Protein AF-A0A7C7IU50-F1 (afdb_monomer_lite)

Structure (mmCIF, N/CA/C/O backbone):
data_AF-A0A7C7IU50-F1
#
_entry.id   AF-A0A7C7IU50-F1
#
loop_
_atom_site.group_PDB
_atom_site.id
_atom_site.type_symbol
_atom_site.label_atom_id
_atom_site.label_alt_id
_atom_site.label_comp_id
_atom_site.label_asym_id
_atom_site.label_entity_id
_atom_site.label_seq_id
_atom_site.pdbx_PDB_ins_code
_atom_site.Cartn_x
_atom_site.Cartn_y
_atom_site.Cartn_z
_atom_site.occupancy
_atom_site.B_iso_or_equiv
_atom_site.auth_seq_id
_atom_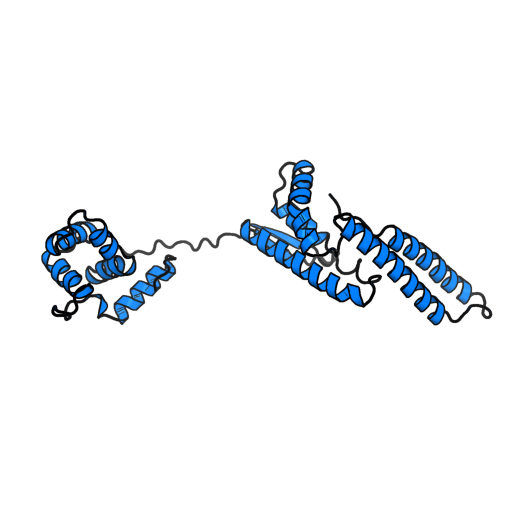site.auth_comp_id
_atom_site.auth_asym_id
_atom_site.auth_atom_id
_atom_site.pdbx_PDB_model_num
ATOM 1 N N . MET A 1 1 ? -2.028 -7.460 -21.380 1.00 71.56 1 MET A N 1
ATOM 2 C CA . MET A 1 1 ? -1.059 -6.554 -22.069 1.00 71.56 1 MET A CA 1
ATOM 3 C C . MET A 1 1 ? 0.343 -6.671 -21.467 1.00 71.56 1 MET A C 1
ATOM 5 O O . MET A 1 1 ? 0.577 -6.233 -20.340 1.00 71.56 1 MET A O 1
ATOM 9 N N . ILE A 1 2 ? 1.239 -7.291 -22.235 1.00 79.44 2 ILE A N 1
ATOM 10 C CA . ILE A 1 2 ? 2.673 -7.499 -21.959 1.00 79.44 2 ILE A CA 1
ATOM 11 C C . ILE A 1 2 ? 3.431 -6.184 -22.256 1.00 79.44 2 ILE A C 1
ATOM 13 O O . ILE A 1 2 ? 2.945 -5.422 -23.096 1.00 79.44 2 ILE A O 1
ATOM 17 N N . PRO A 1 3 ? 4.551 -5.864 -21.574 1.00 83.81 3 PRO A N 1
ATOM 18 C CA . PRO A 1 3 ? 5.370 -4.716 -21.956 1.00 83.81 3 PRO A CA 1
ATOM 19 C C . PRO A 1 3 ? 5.871 -4.824 -23.394 1.00 83.81 3 PRO A C 1
ATOM 21 O O . PRO A 1 3 ? 6.305 -5.892 -23.831 1.00 83.81 3 PRO A O 1
ATOM 24 N N . GLU A 1 4 ? 5.840 -3.702 -24.107 1.00 89.12 4 GLU A N 1
ATOM 25 C CA . GLU A 1 4 ? 6.481 -3.592 -25.410 1.00 89.12 4 GLU A CA 1
ATOM 26 C C . GLU A 1 4 ? 7.998 -3.721 -25.240 1.00 89.12 4 GLU A C 1
ATOM 28 O O . GLU A 1 4 ? 8.580 -3.206 -24.280 1.00 89.12 4 GLU A O 1
ATOM 33 N N . LYS A 1 5 ? 8.625 -4.451 -26.163 1.00 86.81 5 LYS A N 1
ATOM 34 C CA . LYS A 1 5 ? 10.077 -4.629 -26.197 1.00 86.81 5 LYS A CA 1
ATOM 35 C C . LYS A 1 5 ? 10.701 -3.575 -27.105 1.00 86.81 5 LYS A C 1
ATOM 37 O O . LYS A 1 5 ? 10.093 -3.208 -28.106 1.00 86.81 5 LYS A O 1
ATOM 42 N N . PHE A 1 6 ? 11.930 -3.175 -26.795 1.00 87.25 6 PHE A N 1
ATOM 43 C CA . PHE A 1 6 ? 12.775 -2.343 -27.655 1.00 87.25 6 PHE A CA 1
ATOM 44 C C . PHE A 1 6 ? 13.270 -3.172 -28.847 1.00 87.25 6 PHE A C 1
ATOM 46 O O . PHE A 1 6 ? 14.372 -3.715 -28.833 1.00 87.25 6 PHE A O 1
ATOM 53 N N . LYS A 1 7 ? 12.380 -3.426 -29.810 1.00 86.56 7 LYS A N 1
ATOM 54 C CA . LYS A 1 7 ? 12.603 -4.381 -30.904 1.00 86.56 7 LYS A CA 1
ATOM 55 C C . LYS A 1 7 ? 13.749 -3.934 -31.796 1.00 86.56 7 LYS A C 1
ATOM 57 O O . LYS A 1 7 ? 14.547 -4.784 -32.183 1.00 86.56 7 LYS A O 1
ATOM 62 N N . ASP A 1 8 ? 13.830 -2.639 -32.084 1.00 85.00 8 ASP A N 1
ATOM 63 C CA . ASP A 1 8 ? 14.867 -2.095 -32.953 1.00 85.00 8 ASP A CA 1
ATOM 64 C C . ASP A 1 8 ? 16.218 -2.143 -32.224 1.00 85.00 8 ASP A C 1
ATOM 66 O O . ASP A 1 8 ? 17.180 -2.674 -32.777 1.00 85.00 8 ASP A O 1
ATOM 70 N N . THR A 1 9 ? 16.286 -1.723 -30.955 1.00 85.38 9 THR A N 1
ATOM 71 C CA . THR A 1 9 ? 17.495 -1.846 -30.121 1.00 85.38 9 THR A CA 1
ATOM 72 C C . THR A 1 9 ? 17.959 -3.297 -30.005 1.00 85.38 9 THR A C 1
ATOM 74 O O . THR A 1 9 ? 19.135 -3.585 -30.210 1.00 85.38 9 THR A O 1
ATOM 77 N N . LEU A 1 10 ? 17.050 -4.235 -29.719 1.00 83.94 10 LEU A N 1
ATOM 78 C CA . LEU A 1 10 ? 17.389 -5.654 -29.563 1.00 83.94 10 LEU A CA 1
ATOM 79 C C . LEU A 1 10 ? 17.835 -6.301 -30.878 1.00 83.94 10 LEU A C 1
ATOM 81 O O . LEU A 1 10 ? 18.679 -7.195 -30.861 1.00 83.94 10 LEU A O 1
ATOM 85 N N . GLN A 1 11 ? 17.267 -5.887 -32.011 1.00 84.75 11 GLN A N 1
ATOM 86 C CA . GLN A 1 11 ? 17.684 -6.374 -33.323 1.00 84.75 11 GLN A CA 1
ATOM 87 C C . GLN A 1 11 ? 19.112 -5.916 -33.643 1.00 84.75 11 GLN A C 1
ATOM 89 O O . GLN A 1 11 ? 19.955 -6.752 -33.963 1.00 84.75 11 GLN A O 1
ATOM 94 N N . HIS A 1 12 ? 19.408 -4.626 -33.460 1.00 82.25 12 HIS A N 1
ATOM 95 C CA . HIS A 1 12 ? 20.755 -4.088 -33.674 1.00 82.25 12 HIS A CA 1
ATOM 96 C C . HIS A 1 12 ? 21.768 -4.665 -32.674 1.00 82.25 12 HIS A C 1
ATOM 98 O O . HIS A 1 12 ? 22.916 -4.915 -33.034 1.00 82.25 12 HIS A O 1
ATOM 104 N N . TYR A 1 13 ? 21.349 -4.959 -31.439 1.00 82.56 13 TYR A N 1
ATOM 105 C CA . TYR A 1 13 ? 22.203 -5.640 -30.465 1.00 82.56 13 TYR A CA 1
ATOM 106 C C . TYR A 1 13 ? 22.592 -7.050 -30.921 1.00 82.56 13 TYR A C 1
ATOM 108 O O . TYR A 1 13 ? 23.760 -7.418 -30.850 1.00 82.56 13 TYR A O 1
ATOM 116 N N . LYS A 1 14 ? 21.647 -7.833 -31.454 1.00 80.81 14 LYS A N 1
ATOM 117 C CA . LYS A 1 14 ? 21.952 -9.168 -31.998 1.00 80.81 14 LYS A CA 1
ATOM 118 C C . LYS A 1 14 ? 22.886 -9.105 -33.202 1.00 80.81 14 LYS A C 1
ATOM 120 O O . LYS A 1 14 ? 23.753 -9.962 -33.354 1.00 80.81 14 LYS A O 1
ATOM 125 N N . GLU A 1 15 ? 22.712 -8.105 -34.061 1.00 78.06 15 GLU A N 1
ATOM 126 C CA . GLU A 1 15 ? 23.612 -7.859 -35.192 1.00 78.06 15 GLU A CA 1
ATOM 127 C C . GLU A 1 15 ? 25.023 -7.497 -34.709 1.00 78.06 15 GLU A C 1
ATOM 129 O O . GLU A 1 15 ? 26.008 -7.998 -35.260 1.00 78.06 15 GLU A O 1
ATOM 134 N N . TYR A 1 16 ? 25.126 -6.708 -33.636 1.00 75.06 16 TYR A N 1
ATOM 135 C CA . TYR A 1 16 ? 26.384 -6.434 -32.946 1.00 75.06 16 TYR A CA 1
ATOM 136 C C . TYR A 1 16 ? 27.008 -7.707 -32.366 1.00 75.06 16 TYR A C 1
ATOM 138 O O . TYR A 1 16 ? 28.169 -7.976 -32.663 1.00 75.06 16 TYR A O 1
ATOM 146 N N . GLU A 1 17 ? 26.270 -8.508 -31.587 1.00 72.31 17 GLU A N 1
ATOM 147 C CA . GLU A 1 17 ? 26.787 -9.752 -31.000 1.00 72.31 17 GLU A CA 1
ATOM 148 C C . GLU A 1 17 ? 27.319 -10.682 -32.090 1.00 72.31 17 GLU A C 1
ATOM 150 O O . GLU A 1 17 ? 28.446 -11.159 -31.998 1.00 72.31 17 GLU A O 1
ATOM 155 N N . TYR A 1 18 ? 26.557 -10.877 -33.167 1.00 70.38 18 TYR A N 1
ATOM 156 C CA . TYR A 1 18 ? 26.974 -11.708 -34.294 1.00 70.38 18 TYR A CA 1
ATOM 157 C C . TYR A 1 18 ? 28.239 -11.170 -34.977 1.00 70.38 18 TYR A C 1
ATOM 159 O O . TYR A 1 18 ? 29.155 -11.931 -35.288 1.00 70.38 18 TYR A O 1
ATOM 167 N N . THR A 1 19 ? 28.319 -9.854 -35.181 1.00 68.12 19 THR A N 1
ATOM 168 C CA . THR A 1 19 ? 29.450 -9.216 -35.864 1.00 68.12 19 THR A CA 1
ATOM 169 C C . THR A 1 19 ? 30.699 -9.200 -34.988 1.00 68.12 19 THR A C 1
ATOM 171 O O . THR A 1 19 ? 31.775 -9.538 -35.462 1.00 68.12 19 THR A O 1
ATOM 174 N N . VAL A 1 20 ? 30.590 -8.840 -33.711 1.00 63.81 20 VAL A N 1
ATOM 175 C CA . VAL A 1 20 ? 31.737 -8.727 -32.802 1.00 63.81 20 VAL A CA 1
ATOM 176 C C . VAL A 1 20 ? 32.216 -10.088 -32.318 1.00 63.81 20 VAL A C 1
ATOM 178 O O . VAL A 1 20 ? 33.419 -10.312 -32.352 1.00 63.81 20 VAL A O 1
ATOM 181 N N . LEU A 1 21 ? 31.328 -11.027 -31.976 1.00 59.22 21 LEU A N 1
ATOM 182 C CA . LEU A 1 21 ? 31.737 -12.401 -31.644 1.00 59.22 21 LEU A CA 1
ATOM 183 C C . LEU A 1 21 ? 32.250 -13.149 -32.883 1.00 59.22 21 LEU A C 1
ATOM 185 O O . LEU A 1 21 ? 33.160 -13.971 -32.781 1.00 59.22 21 LEU A O 1
ATOM 189 N N . GLY A 1 22 ? 31.703 -12.855 -34.067 1.00 59.38 22 GLY A N 1
ATOM 190 C CA . GLY A 1 22 ? 32.231 -13.348 -35.339 1.00 59.38 22 GLY A CA 1
ATOM 191 C C . GLY A 1 22 ? 33.645 -12.829 -35.610 1.00 59.38 22 GLY A C 1
ATOM 192 O O . GLY A 1 22 ? 34.539 -13.608 -35.930 1.00 59.38 22 GLY A O 1
ATOM 193 N N . ILE A 1 23 ? 33.875 -11.532 -35.386 1.00 56.03 23 ILE A N 1
ATOM 194 C CA . ILE A 1 23 ? 35.192 -10.898 -35.522 1.00 56.03 23 ILE A CA 1
ATOM 195 C C . ILE A 1 23 ? 36.171 -11.380 -34.449 1.00 56.03 23 ILE A C 1
ATOM 197 O O . ILE A 1 23 ? 37.328 -11.596 -34.775 1.00 56.03 23 ILE A O 1
ATOM 201 N N . GLU A 1 24 ? 35.768 -11.564 -33.192 1.00 52.94 24 GLU A N 1
ATOM 202 C CA . GLU A 1 24 ? 36.657 -12.099 -32.149 1.00 52.94 24 GLU A CA 1
ATOM 203 C C . GLU A 1 24 ? 37.127 -13.521 -32.493 1.00 52.94 24 GLU A C 1
ATOM 205 O O . GLU A 1 24 ? 38.301 -13.836 -32.301 1.00 52.94 24 GLU A O 1
ATOM 210 N N . ASN A 1 25 ? 36.262 -14.345 -33.097 1.00 52.34 25 ASN A N 1
ATOM 211 C CA . ASN A 1 25 ? 36.633 -15.674 -33.589 1.00 52.34 25 ASN A CA 1
ATOM 212 C C . ASN A 1 25 ? 37.538 -15.637 -34.839 1.00 52.34 25 ASN A C 1
ATOM 214 O O . ASN A 1 25 ? 38.424 -16.479 -34.968 1.00 52.34 25 ASN A O 1
ATOM 218 N N . GLU A 1 26 ? 37.363 -14.669 -35.748 1.00 49.91 26 GLU A N 1
ATOM 219 C CA . GLU A 1 26 ? 38.220 -14.508 -36.939 1.00 49.91 26 GLU A CA 1
ATOM 220 C C . GLU A 1 26 ? 39.559 -13.806 -36.644 1.00 49.91 26 GLU A C 1
ATOM 222 O O . GLU A 1 26 ? 40.586 -14.143 -37.232 1.00 49.91 26 GLU A O 1
ATOM 227 N N . VAL A 1 27 ? 39.600 -12.864 -35.699 1.00 49.59 27 VAL A N 1
ATOM 228 C CA . VAL A 1 27 ? 40.822 -12.147 -35.284 1.00 49.59 27 VAL A CA 1
ATOM 229 C C . VAL A 1 27 ? 41.798 -13.078 -34.558 1.00 49.59 27 VAL A C 1
ATOM 231 O O . VAL A 1 27 ? 43.005 -12.864 -34.638 1.00 49.59 27 VAL A O 1
ATOM 234 N N . PHE A 1 28 ? 41.317 -14.165 -33.945 1.00 48.84 28 PHE A N 1
ATOM 235 C CA . PHE A 1 28 ? 42.175 -15.256 -33.465 1.00 48.84 28 PHE A CA 1
ATOM 236 C C . PHE A 1 28 ? 42.896 -16.020 -34.594 1.00 48.84 28 PHE A C 1
ATOM 238 O O . PHE A 1 28 ? 43.859 -16.734 -34.317 1.00 48.84 28 PHE A O 1
ATOM 245 N N . LEU A 1 29 ? 42.455 -15.887 -35.852 1.00 46.62 29 LEU A N 1
ATOM 246 C CA . LEU A 1 29 ? 42.999 -16.620 -37.000 1.00 46.62 29 LEU A CA 1
ATOM 247 C C . LEU A 1 29 ? 43.868 -15.766 -37.931 1.00 46.62 29 LEU A C 1
ATOM 249 O O . LEU A 1 29 ? 44.706 -16.325 -38.639 1.00 46.62 29 LEU A O 1
ATOM 253 N N . THR A 1 30 ? 43.730 -14.439 -37.931 1.00 48.62 30 THR A N 1
ATOM 254 C CA . THR A 1 30 ? 44.546 -13.564 -38.789 1.00 48.62 30 THR A CA 1
ATOM 255 C C . THR A 1 30 ? 44.899 -12.254 -38.091 1.00 48.62 30 THR A C 1
ATOM 257 O O . THR A 1 30 ? 44.068 -11.351 -37.968 1.00 48.62 30 THR A O 1
ATOM 260 N N . GLU A 1 31 ? 46.157 -12.124 -37.667 1.00 50.22 31 GLU A N 1
ATOM 261 C CA . GLU A 1 31 ? 46.734 -10.830 -37.309 1.00 50.22 31 GLU A CA 1
ATOM 262 C C . GLU A 1 31 ? 46.859 -9.936 -38.555 1.00 50.22 31 GLU A C 1
ATOM 264 O O . GLU A 1 31 ? 47.202 -10.399 -39.641 1.00 50.22 31 GLU A O 1
ATOM 269 N N . ALA A 1 32 ? 46.647 -8.635 -38.337 1.00 49.84 32 ALA A N 1
ATOM 270 C CA . ALA A 1 32 ? 46.775 -7.514 -39.273 1.00 49.84 32 ALA A CA 1
ATOM 271 C C . ALA A 1 32 ? 45.573 -7.264 -40.204 1.00 49.84 32 ALA A C 1
ATOM 273 O O . ALA A 1 32 ? 45.481 -7.848 -41.278 1.00 49.84 32 ALA A O 1
ATOM 274 N N . SER A 1 33 ? 44.692 -6.327 -39.799 1.00 51.22 33 SER A N 1
ATOM 275 C CA . SER A 1 33 ? 44.019 -5.293 -40.640 1.00 51.22 33 SER A CA 1
ATOM 276 C C . SER A 1 33 ? 42.784 -4.645 -39.980 1.00 51.22 33 SER A C 1
ATOM 278 O O . SER A 1 33 ? 42.189 -3.747 -40.570 1.00 51.22 33 SER A O 1
ATOM 280 N N . ASN A 1 34 ? 42.346 -5.070 -38.788 1.00 53.91 34 ASN A N 1
ATOM 281 C CA . ASN A 1 34 ? 41.080 -4.584 -38.219 1.00 53.91 34 ASN A CA 1
ATOM 282 C C . ASN A 1 34 ? 41.268 -3.274 -37.414 1.00 53.91 34 ASN A C 1
ATOM 284 O O . ASN A 1 34 ? 42.241 -3.170 -36.660 1.00 53.91 34 ASN A O 1
ATOM 288 N N . PRO A 1 35 ? 40.366 -2.272 -37.522 1.00 53.00 35 PRO A N 1
ATOM 289 C CA . PRO A 1 35 ? 40.415 -1.070 -36.693 1.00 53.00 35 PRO A CA 1
ATOM 290 C C . PRO A 1 35 ? 40.380 -1.453 -35.212 1.00 53.00 35 PRO A C 1
ATOM 292 O O . PRO A 1 35 ? 39.697 -2.408 -34.847 1.00 53.00 35 PRO A O 1
ATOM 295 N N . ASN A 1 36 ? 41.097 -0.695 -34.374 1.00 58.72 36 ASN A N 1
ATOM 296 C CA . ASN A 1 36 ? 41.217 -0.919 -32.929 1.00 58.72 36 ASN A CA 1
ATOM 297 C C . ASN A 1 36 ? 39.874 -1.390 -32.310 1.00 58.72 36 ASN A C 1
ATOM 299 O O . ASN A 1 36 ? 38.932 -0.588 -32.261 1.00 58.72 36 ASN A O 1
ATOM 303 N N . PRO A 1 37 ? 39.775 -2.649 -31.835 1.00 56.03 37 PRO A N 1
ATOM 304 C CA . PRO A 1 37 ? 38.529 -3.251 -31.349 1.00 56.03 37 PRO A CA 1
ATOM 305 C C . PRO A 1 37 ? 37.812 -2.415 -30.280 1.00 56.03 37 PRO A C 1
ATOM 307 O O . PRO A 1 37 ? 36.583 -2.363 -30.241 1.00 56.03 37 P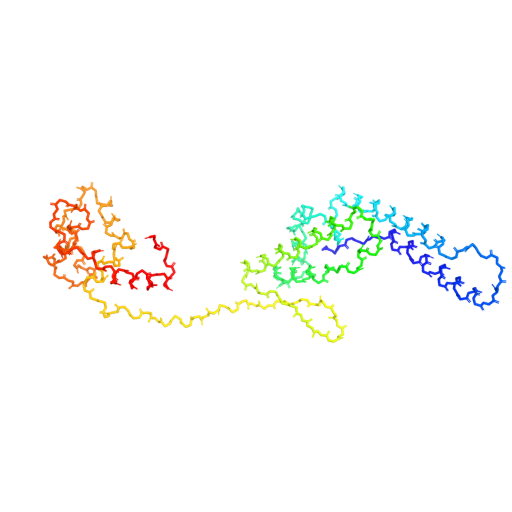RO A O 1
ATOM 310 N N . LEU A 1 38 ? 38.574 -1.684 -29.458 1.00 55.88 38 LEU A N 1
ATOM 311 C CA . LEU A 1 38 ? 38.045 -0.804 -28.413 1.00 55.88 38 LEU A CA 1
ATOM 312 C C . LEU A 1 38 ? 37.296 0.413 -28.973 1.00 55.88 38 LEU A C 1
ATOM 314 O O . LEU A 1 38 ? 36.273 0.807 -28.418 1.00 55.88 38 LEU A O 1
ATOM 318 N N . LYS A 1 39 ? 37.775 0.998 -30.079 1.00 59.41 39 LYS A N 1
ATOM 319 C CA . LYS A 1 39 ? 37.123 2.153 -30.715 1.00 59.41 39 LYS A CA 1
ATOM 320 C C . LYS A 1 39 ? 35.799 1.735 -31.355 1.00 59.41 39 LYS A C 1
ATOM 322 O O . LYS A 1 39 ? 34.782 2.372 -31.120 1.00 59.41 39 LYS A O 1
ATOM 327 N N . ARG A 1 40 ? 35.801 0.591 -32.050 1.00 65.38 40 ARG A N 1
ATOM 328 C CA . ARG A 1 40 ? 34.597 0.016 -32.665 1.00 65.38 40 ARG A CA 1
ATOM 329 C C . ARG A 1 40 ? 33.521 -0.280 -31.614 1.00 65.38 40 ARG A C 1
ATOM 331 O O . ARG A 1 40 ? 32.370 0.069 -31.822 1.00 65.38 40 ARG A O 1
ATOM 338 N N . LYS A 1 41 ? 33.894 -0.842 -30.458 1.00 65.38 41 LYS A N 1
ATOM 339 C CA . LYS A 1 41 ? 32.967 -1.097 -29.339 1.00 65.38 41 LYS A CA 1
ATOM 340 C C . LYS A 1 41 ? 32.313 0.181 -28.787 1.00 65.38 41 LYS A C 1
ATOM 342 O O . LYS A 1 41 ? 31.129 0.160 -28.464 1.00 65.38 41 LYS A O 1
ATOM 347 N N . SER A 1 42 ? 33.067 1.278 -28.686 1.00 68.19 42 SER A N 1
ATOM 348 C CA . SER A 1 42 ? 32.543 2.574 -28.230 1.00 68.19 42 SER A CA 1
ATOM 349 C C . SER A 1 42 ? 31.537 3.176 -29.214 1.00 68.19 42 SER A C 1
ATOM 351 O O . SER A 1 42 ? 30.499 3.670 -28.781 1.00 68.19 42 SER A O 1
ATOM 353 N N . ASP A 1 43 ? 31.829 3.118 -30.516 1.00 74.25 43 ASP A N 1
ATOM 354 C CA . ASP A 1 43 ? 30.949 3.655 -31.563 1.00 74.25 43 ASP A CA 1
ATOM 355 C C . ASP A 1 43 ? 29.600 2.900 -31.578 1.00 74.25 43 ASP A C 1
ATOM 357 O O . ASP A 1 43 ? 28.537 3.518 -31.570 1.00 74.25 43 ASP A O 1
ATOM 361 N N . TRP A 1 44 ? 29.628 1.569 -31.438 1.00 74.06 44 TRP A N 1
ATOM 362 C CA . TRP A 1 44 ? 28.418 0.738 -31.348 1.00 74.06 44 TRP A CA 1
ATOM 363 C C . TRP A 1 44 ? 27.553 1.016 -30.117 1.00 74.06 44 TRP A C 1
ATOM 365 O O . TRP A 1 44 ? 26.327 1.009 -30.208 1.00 74.06 44 TRP A O 1
ATOM 375 N N . HIS A 1 45 ? 28.167 1.257 -28.956 1.00 76.50 45 HIS A N 1
ATOM 376 C CA . HIS A 1 45 ? 27.408 1.575 -27.745 1.00 76.50 45 HIS A CA 1
ATOM 377 C C . HIS A 1 45 ? 26.640 2.897 -27.898 1.00 76.50 45 HIS A C 1
ATOM 379 O O . HIS A 1 45 ? 25.506 3.012 -27.428 1.00 76.50 45 HIS A O 1
ATOM 385 N N . SER A 1 46 ? 27.234 3.866 -28.604 1.00 82.06 46 SER A N 1
ATOM 386 C CA . SER A 1 46 ? 26.568 5.119 -28.968 1.00 82.06 46 SER A CA 1
ATOM 387 C C . SER A 1 46 ? 25.383 4.871 -29.903 1.00 82.06 46 SER A C 1
ATOM 389 O O . SER A 1 46 ? 24.291 5.360 -29.637 1.00 82.06 46 SER A O 1
ATOM 391 N N . GLU A 1 47 ? 25.558 4.065 -30.954 1.00 84.12 47 GLU A N 1
ATOM 392 C CA . GLU A 1 47 ? 24.476 3.749 -31.898 1.00 84.12 47 GLU A CA 1
ATOM 393 C C . GLU A 1 47 ? 23.305 3.018 -31.220 1.00 84.12 47 GLU A C 1
ATOM 395 O O . GLU A 1 47 ? 22.146 3.392 -31.405 1.00 84.12 47 GLU A O 1
ATOM 400 N N . LEU A 1 48 ? 23.583 2.014 -30.380 1.00 85.38 48 LEU A N 1
ATOM 401 C CA . LEU A 1 48 ? 22.551 1.300 -29.615 1.00 85.38 48 LEU A CA 1
ATOM 402 C C . LEU A 1 48 ? 21.795 2.227 -28.656 1.00 85.38 48 LEU A C 1
ATOM 404 O O . LEU A 1 48 ? 20.576 2.096 -28.518 1.00 85.38 48 LEU A O 1
ATOM 408 N N . SER A 1 49 ? 22.501 3.181 -28.044 1.00 88.25 49 SER A N 1
ATOM 409 C CA . SER A 1 49 ? 21.894 4.205 -27.189 1.00 88.25 49 SER A CA 1
ATOM 410 C C . SER A 1 49 ? 20.936 5.105 -27.977 1.00 88.25 49 SER A C 1
ATOM 412 O O . SER A 1 49 ? 19.830 5.373 -27.505 1.00 88.25 49 SER A O 1
ATOM 414 N N . ASP A 1 50 ? 21.301 5.501 -29.201 1.00 89.75 50 ASP A N 1
ATOM 415 C CA . ASP A 1 50 ? 20.441 6.308 -30.076 1.00 89.75 50 ASP A CA 1
ATOM 416 C C . ASP A 1 50 ? 19.172 5.551 -30.496 1.00 89.75 50 ASP A C 1
ATOM 418 O O . ASP A 1 50 ? 18.080 6.128 -30.550 1.00 89.75 50 ASP A O 1
ATOM 422 N N . PHE A 1 51 ? 19.288 4.253 -30.805 1.00 90.25 51 PHE A N 1
ATOM 423 C CA . PHE A 1 51 ? 18.122 3.410 -31.095 1.00 90.25 51 PHE A CA 1
ATOM 424 C C . PHE A 1 51 ? 17.209 3.289 -29.877 1.00 90.25 51 PHE A C 1
ATOM 426 O O . PHE A 1 51 ? 15.995 3.473 -30.001 1.00 90.25 51 PHE A O 1
ATOM 433 N N . PHE A 1 52 ? 17.793 3.034 -28.703 1.00 91.62 52 PHE A N 1
ATOM 434 C CA . PHE A 1 52 ? 17.051 2.953 -27.450 1.00 91.62 52 PHE A CA 1
ATOM 435 C C . PHE A 1 52 ? 16.295 4.251 -27.161 1.00 91.62 52 PHE A C 1
ATOM 437 O O . PHE A 1 52 ? 15.105 4.207 -26.852 1.00 91.62 52 PHE A O 1
ATOM 444 N N . GLU A 1 53 ? 16.948 5.408 -27.289 1.00 92.69 53 GLU A N 1
ATOM 445 C CA . GLU A 1 53 ? 16.329 6.707 -27.019 1.00 92.69 53 GLU A CA 1
ATOM 446 C C . GLU A 1 53 ? 15.157 6.991 -27.968 1.00 92.69 53 GLU A C 1
ATOM 448 O O . GLU A 1 53 ? 14.069 7.349 -27.511 1.00 92.69 53 GLU A O 1
ATOM 453 N N . LYS A 1 54 ? 15.317 6.723 -29.270 1.00 93.69 54 LYS A N 1
ATOM 454 C CA . LYS A 1 54 ? 14.231 6.875 -30.256 1.00 93.69 54 LYS A CA 1
ATOM 455 C C . LYS A 1 54 ? 13.025 5.995 -29.934 1.00 93.69 54 LYS A C 1
ATOM 457 O O . LYS A 1 54 ? 11.883 6.457 -30.003 1.00 93.69 54 LYS A O 1
ATOM 462 N N . GLU A 1 55 ? 13.250 4.727 -29.590 1.00 93.12 55 GLU A N 1
ATOM 463 C CA . GLU A 1 55 ? 12.173 3.820 -29.186 1.00 93.12 55 GLU A CA 1
ATOM 464 C C . GLU A 1 55 ? 11.535 4.255 -27.859 1.00 93.12 55 GLU A C 1
ATOM 466 O O . GLU A 1 55 ? 10.307 4.274 -27.748 1.00 93.12 55 GLU A O 1
ATOM 471 N N . TYR A 1 56 ? 12.340 4.678 -26.883 1.00 93.31 56 TYR A N 1
ATOM 472 C CA . TYR A 1 56 ? 11.877 5.166 -25.585 1.00 93.31 56 TYR A CA 1
ATOM 473 C C . TYR A 1 56 ? 10.933 6.362 -25.749 1.00 93.31 56 TYR A C 1
ATOM 475 O O . TYR A 1 56 ? 9.840 6.386 -25.171 1.00 93.31 56 TYR A O 1
ATOM 483 N N . GLU A 1 57 ? 11.320 7.347 -26.561 1.00 94.44 57 GLU A N 1
ATOM 484 C CA . GLU A 1 57 ? 10.496 8.517 -26.864 1.00 94.44 57 GLU A CA 1
ATOM 485 C C . GLU A 1 57 ? 9.225 8.130 -27.617 1.00 94.44 57 GLU A C 1
ATOM 487 O O . GLU A 1 57 ? 8.127 8.542 -27.237 1.00 94.44 57 GLU A O 1
ATOM 492 N N . LYS A 1 58 ? 9.344 7.283 -28.645 1.00 95.81 58 LYS A N 1
ATOM 493 C CA . LYS A 1 58 ? 8.203 6.778 -29.419 1.00 95.81 58 LYS A CA 1
ATOM 494 C C . LYS A 1 58 ? 7.183 6.080 -28.521 1.00 95.81 58 LYS A C 1
ATOM 496 O O . LYS A 1 58 ? 5.990 6.373 -28.616 1.00 95.81 58 LYS A O 1
ATOM 501 N N . TYR A 1 59 ? 7.617 5.178 -27.643 1.00 94.88 59 TYR A N 1
ATOM 502 C CA . TYR A 1 59 ? 6.722 4.468 -26.730 1.00 94.88 59 TYR A CA 1
ATOM 503 C C . TYR A 1 59 ? 6.124 5.392 -25.673 1.00 94.88 59 TYR A C 1
ATOM 505 O O . TYR A 1 59 ? 4.929 5.288 -25.383 1.00 94.88 59 TYR A O 1
ATOM 513 N N . SER A 1 60 ? 6.911 6.338 -25.156 1.00 93.62 60 SER A N 1
ATOM 514 C CA . SER A 1 60 ? 6.433 7.346 -24.208 1.00 93.62 60 SER A CA 1
ATOM 515 C C . SER A 1 60 ? 5.339 8.225 -24.824 1.00 93.62 60 SER A C 1
ATOM 517 O O . SER A 1 60 ? 4.266 8.372 -24.238 1.00 93.62 60 SER A O 1
ATOM 519 N N . ASN A 1 61 ? 5.568 8.742 -26.034 1.00 95.69 61 ASN A N 1
ATOM 520 C CA . ASN A 1 61 ? 4.631 9.607 -26.756 1.00 95.69 61 ASN A CA 1
ATOM 521 C C . ASN A 1 61 ? 3.353 8.866 -27.164 1.00 95.69 61 ASN A C 1
ATOM 523 O O . ASN A 1 61 ? 2.254 9.409 -27.057 1.00 95.69 61 ASN A O 1
ATOM 527 N N . ASN A 1 62 ? 3.481 7.599 -27.564 1.00 96.00 62 ASN A N 1
ATOM 528 C CA . ASN A 1 62 ? 2.348 6.757 -27.950 1.00 96.00 62 ASN A CA 1
ATOM 529 C C . ASN A 1 62 ? 1.615 6.129 -26.758 1.00 96.00 62 ASN A C 1
ATOM 531 O O . ASN A 1 62 ? 0.692 5.338 -26.955 1.00 96.00 62 ASN A O 1
ATOM 535 N N . LYS A 1 63 ? 2.016 6.462 -25.526 1.00 95.06 63 LYS A N 1
ATOM 536 C CA . LYS A 1 63 ? 1.438 5.932 -24.288 1.00 95.06 63 LYS A CA 1
ATOM 537 C C . LYS A 1 63 ? 1.405 4.403 -24.258 1.00 95.06 63 LYS A C 1
ATOM 539 O O . LYS A 1 63 ? 0.407 3.780 -23.891 1.00 95.06 63 LYS A O 1
ATOM 544 N N . VAL A 1 64 ? 2.509 3.793 -24.669 1.00 93.62 64 VAL A N 1
ATOM 545 C CA . VAL A 1 64 ? 2.692 2.344 -24.649 1.00 93.62 64 VAL A CA 1
ATOM 546 C C . VAL A 1 64 ? 3.374 1.958 -23.344 1.00 93.62 64 VAL A C 1
ATOM 548 O O . VAL A 1 64 ? 4.275 2.645 -22.871 1.00 93.62 64 VAL A O 1
ATOM 551 N N . PHE A 1 65 ? 2.939 0.857 -22.735 1.00 92.31 65 PHE A N 1
ATOM 552 C CA . PHE A 1 65 ? 3.627 0.325 -21.567 1.00 92.31 65 PHE A CA 1
ATOM 553 C C . PHE A 1 65 ? 4.872 -0.450 -22.001 1.00 92.31 65 PHE A C 1
ATOM 555 O O . PHE A 1 65 ? 4.770 -1.398 -22.774 1.00 92.31 65 PHE A O 1
ATOM 562 N N . PHE A 1 66 ? 6.018 -0.078 -21.446 1.00 90.94 66 PHE A N 1
ATOM 563 C CA . PHE A 1 66 ? 7.293 -0.772 -21.584 1.00 90.94 66 PHE A CA 1
ATOM 564 C C . PHE A 1 66 ? 8.020 -0.743 -20.235 1.00 90.94 66 PHE A C 1
ATOM 566 O O . PHE A 1 66 ? 7.730 0.094 -19.368 1.00 90.94 66 PHE A O 1
ATOM 573 N N . VAL A 1 67 ? 8.947 -1.676 -20.032 1.00 86.88 67 VAL A N 1
ATOM 574 C CA . VAL A 1 67 ? 9.733 -1.728 -18.796 1.00 86.88 67 VAL A CA 1
ATOM 575 C C . VAL A 1 67 ? 10.632 -0.484 -18.758 1.00 86.88 67 VAL A C 1
ATOM 577 O O . VAL A 1 67 ? 11.302 -0.173 -19.737 1.00 86.88 67 VAL A O 1
ATOM 580 N N . GLY A 1 68 ? 10.630 0.254 -17.646 1.00 86.75 68 GLY A N 1
ATOM 581 C CA . GLY A 1 68 ? 11.406 1.496 -17.516 1.00 86.75 68 GLY A CA 1
ATOM 582 C C . GLY A 1 68 ? 10.678 2.775 -17.948 1.00 86.75 68 GLY A C 1
ATOM 583 O O . GLY A 1 68 ? 11.255 3.857 -17.857 1.00 86.75 68 GLY A O 1
ATOM 584 N N . CYS A 1 69 ? 9.407 2.687 -18.359 1.00 91.69 69 CYS A N 1
ATOM 585 C CA . CYS A 1 69 ? 8.590 3.870 -18.632 1.00 91.69 69 CYS A CA 1
ATOM 586 C C . CYS A 1 69 ? 8.441 4.788 -17.404 1.00 91.69 69 CYS A C 1
ATOM 588 O O . CYS A 1 69 ? 8.629 4.379 -16.254 1.00 91.69 69 CYS A O 1
ATOM 590 N N . SER A 1 70 ? 8.065 6.049 -17.630 1.00 94.06 70 SER A N 1
ATOM 591 C CA . SER A 1 70 ? 7.847 6.985 -16.524 1.00 94.06 70 SER A CA 1
ATOM 592 C C . SER A 1 70 ? 6.748 6.494 -15.571 1.00 94.06 70 SER A C 1
ATOM 594 O O . SER A 1 70 ? 5.749 5.903 -15.986 1.00 94.06 70 SER A O 1
ATOM 596 N N . ILE A 1 71 ? 6.883 6.798 -14.276 1.00 94.56 71 ILE A N 1
ATOM 597 C CA . ILE A 1 71 ? 5.848 6.456 -13.283 1.00 94.56 71 ILE A CA 1
ATOM 598 C C . ILE A 1 71 ? 4.477 7.068 -13.622 1.00 94.56 71 ILE A C 1
ATOM 600 O O . ILE A 1 71 ? 3.444 6.468 -13.330 1.00 94.56 71 ILE A O 1
ATOM 604 N N . GLY A 1 72 ? 4.455 8.247 -14.253 1.00 95.62 72 GLY A N 1
ATOM 605 C CA . GLY A 1 72 ? 3.219 8.889 -14.703 1.00 95.62 72 GLY A CA 1
ATOM 606 C C . GLY A 1 72 ? 2.503 8.047 -15.756 1.00 95.62 72 GLY A C 1
ATOM 607 O O . GLY A 1 72 ? 1.325 7.733 -15.590 1.00 95.62 72 GLY A O 1
ATOM 608 N N . LEU A 1 73 ? 3.243 7.599 -16.774 1.00 95.81 73 LEU A N 1
ATOM 609 C CA . LEU A 1 73 ? 2.705 6.731 -17.816 1.00 95.81 73 LEU A CA 1
ATOM 610 C C . LEU A 1 73 ? 2.263 5.373 -17.254 1.00 95.81 73 LEU A C 1
ATOM 612 O O . LEU A 1 73 ? 1.185 4.884 -17.586 1.00 95.81 73 LEU A O 1
ATOM 616 N N . TYR A 1 74 ? 3.049 4.789 -16.344 1.00 95.19 74 TYR A N 1
ATOM 617 C CA . TYR A 1 74 ? 2.677 3.546 -15.668 1.00 95.19 74 TYR A CA 1
ATOM 618 C C . TYR A 1 74 ? 1.323 3.662 -14.951 1.00 95.19 74 TYR A C 1
ATOM 620 O O . TYR A 1 74 ? 0.456 2.802 -15.114 1.00 95.19 74 TYR A O 1
ATOM 628 N N . ARG A 1 75 ? 1.120 4.745 -14.186 1.00 95.94 75 ARG A N 1
ATOM 629 C CA . ARG A 1 75 ? -0.135 5.017 -13.467 1.00 95.94 75 ARG A CA 1
ATOM 630 C C . ARG A 1 75 ? -1.312 5.202 -14.419 1.00 95.94 75 ARG A C 1
ATOM 632 O O . ARG A 1 75 ? -2.370 4.634 -14.170 1.00 95.94 75 ARG A O 1
ATOM 639 N N . GLU A 1 76 ? -1.119 5.955 -15.500 1.00 96.00 76 GLU A N 1
ATOM 640 C CA . GLU A 1 76 ? -2.152 6.180 -16.517 1.00 96.00 76 GLU A CA 1
ATOM 641 C C . GLU A 1 76 ? -2.631 4.859 -17.138 1.00 96.00 76 GLU A C 1
ATOM 643 O O . GLU A 1 76 ? -3.829 4.643 -17.328 1.00 96.00 76 GLU A O 1
ATOM 648 N N . LEU A 1 77 ? -1.703 3.939 -17.410 1.00 95.88 77 LEU A N 1
ATOM 649 C CA . LEU A 1 77 ? -2.007 2.670 -18.067 1.00 95.88 77 LEU A CA 1
ATOM 650 C C . LEU A 1 77 ? -2.442 1.556 -17.106 1.00 95.88 77 LEU A C 1
ATOM 652 O O . LEU A 1 77 ? -2.949 0.531 -17.572 1.00 95.88 77 LEU A O 1
ATOM 656 N N . TYR A 1 78 ? -2.272 1.730 -15.792 1.00 95.06 78 TYR A N 1
ATOM 657 C CA . TYR A 1 78 ? -2.471 0.677 -14.791 1.00 95.06 78 TYR A CA 1
ATOM 658 C C . TYR A 1 78 ? -3.848 0.014 -14.900 1.00 95.06 78 TYR A C 1
ATOM 660 O O . TYR A 1 78 ? -3.938 -1.190 -15.135 1.00 95.06 78 TYR A O 1
ATOM 668 N N . SER A 1 79 ? -4.927 0.797 -14.806 1.00 95.25 79 SER A N 1
ATOM 669 C CA . SER A 1 79 ? -6.298 0.268 -14.783 1.00 95.25 79 SER A CA 1
ATOM 670 C C . SER A 1 79 ? -6.666 -0.460 -16.075 1.00 95.25 79 SER A C 1
ATOM 672 O O . SER A 1 79 ? -7.311 -1.506 -16.040 1.00 95.25 79 SER A O 1
ATOM 674 N N . LYS A 1 80 ? -6.213 0.054 -17.228 1.00 96.06 80 LYS A N 1
ATOM 675 C CA . LYS A 1 80 ? -6.424 -0.598 -18.528 1.00 96.06 80 LYS A CA 1
ATOM 676 C C . LYS A 1 80 ? -5.697 -1.941 -18.589 1.00 96.06 80 LYS A C 1
ATOM 678 O O . LYS A 1 80 ? -6.272 -2.933 -19.028 1.00 96.06 80 LYS A O 1
ATOM 683 N N . ARG A 1 81 ? -4.441 -1.984 -18.138 1.00 94.94 81 ARG A N 1
ATOM 684 C CA . ARG A 1 81 ? -3.631 -3.209 -18.123 1.00 94.94 81 ARG A CA 1
ATOM 685 C C . ARG A 1 81 ? -4.182 -4.250 -17.153 1.00 94.94 81 ARG A C 1
ATOM 687 O O . ARG A 1 81 ? -4.182 -5.429 -17.503 1.00 94.94 81 ARG A O 1
ATOM 694 N N . LEU A 1 82 ? -4.648 -3.817 -15.982 1.00 95.88 82 LEU A N 1
ATOM 695 C CA . LEU A 1 82 ? -5.302 -4.673 -14.996 1.00 95.88 82 LEU A CA 1
ATOM 696 C C . LEU A 1 82 ? -6.563 -5.300 -15.585 1.00 95.88 82 LEU A C 1
ATOM 698 O O . LEU A 1 82 ? -6.696 -6.518 -15.565 1.00 95.88 82 LEU A O 1
ATOM 702 N N . LYS A 1 83 ? -7.441 -4.487 -16.183 1.00 95.62 83 LYS A N 1
ATOM 703 C CA . LYS A 1 83 ? -8.670 -4.972 -16.818 1.00 95.62 83 LYS A CA 1
ATOM 704 C C . LYS A 1 83 ? -8.385 -6.064 -17.853 1.00 95.62 83 LYS A C 1
ATOM 706 O O . LYS A 1 83 ? -8.938 -7.151 -17.742 1.00 95.62 83 LYS A O 1
ATOM 711 N N . ILE A 1 84 ? -7.475 -5.796 -18.794 1.00 95.25 84 ILE A N 1
ATOM 712 C CA . ILE A 1 84 ? -7.088 -6.768 -19.830 1.00 95.25 84 ILE A CA 1
ATOM 713 C C . ILE A 1 84 ? -6.573 -8.065 -19.194 1.00 95.25 84 ILE A C 1
ATOM 715 O O . ILE A 1 84 ? -6.934 -9.153 -19.619 1.00 95.25 84 ILE A O 1
ATOM 719 N N . TYR A 1 85 ? -5.741 -7.963 -18.156 1.00 95.38 85 TYR A N 1
ATOM 720 C CA . TYR A 1 85 ? -5.213 -9.146 -17.486 1.00 95.38 85 TYR A CA 1
ATOM 721 C C . TYR A 1 85 ? -6.301 -9.992 -16.821 1.00 95.38 85 TYR A C 1
ATOM 723 O O . TYR A 1 85 ? -6.268 -11.210 -16.954 1.00 95.38 85 TYR A O 1
ATOM 731 N N . LEU A 1 86 ? -7.252 -9.367 -16.125 1.00 95.38 86 LEU A N 1
ATOM 732 C CA . LEU A 1 86 ? -8.348 -10.081 -15.465 1.00 95.38 86 LEU A CA 1
ATOM 733 C C . LEU A 1 86 ? -9.302 -10.735 -16.479 1.00 95.38 86 LEU A C 1
ATOM 735 O O . LEU A 1 86 ? -9.820 -11.816 -16.217 1.00 95.38 86 LEU A O 1
ATOM 739 N N . GLU A 1 87 ? -9.501 -10.114 -17.645 1.00 95.25 87 GLU A N 1
ATOM 740 C CA . GLU A 1 87 ? -10.262 -10.700 -18.759 1.00 95.25 87 GLU A CA 1
ATOM 741 C C . GLU A 1 87 ? -9.550 -11.929 -19.352 1.00 95.25 87 GLU A C 1
ATOM 743 O O . GLU A 1 87 ? -10.190 -12.941 -19.629 1.00 95.25 87 GLU A O 1
ATOM 748 N N . GLU A 1 88 ? -8.223 -11.866 -19.500 1.00 94.94 88 GLU A N 1
ATOM 749 C CA . GLU A 1 88 ? -7.389 -12.962 -20.018 1.00 94.94 88 GLU A CA 1
ATOM 750 C C . GLU A 1 88 ? -7.179 -14.102 -18.997 1.00 94.94 88 GLU A C 1
ATOM 752 O O . GLU A 1 88 ? -6.843 -15.218 -19.387 1.00 94.94 88 GLU A O 1
ATOM 757 N N . ASN A 1 89 ? -7.354 -13.841 -17.695 1.00 93.12 89 ASN A N 1
ATOM 758 C CA . ASN A 1 89 ? -7.038 -14.773 -16.606 1.00 93.12 89 ASN A CA 1
ATOM 759 C C . ASN A 1 89 ? -8.234 -14.905 -15.655 1.00 93.12 89 ASN A C 1
ATOM 761 O O . ASN A 1 89 ? -8.279 -14.299 -14.583 1.00 93.12 89 ASN A O 1
ATOM 765 N N . THR A 1 90 ? -9.227 -15.705 -16.052 1.00 92.19 90 THR A N 1
ATOM 766 C CA . THR A 1 90 ? -10.446 -15.910 -15.257 1.00 92.19 90 THR A CA 1
ATOM 767 C C . THR A 1 90 ? -10.119 -16.434 -13.856 1.00 92.19 90 THR A C 1
ATOM 769 O O . THR A 1 90 ? -9.421 -17.432 -13.703 1.00 92.19 90 THR A O 1
ATOM 772 N N . GLY A 1 91 ? -10.649 -15.767 -12.828 1.00 91.81 91 GLY A N 1
ATOM 773 C CA . GLY A 1 91 ? -10.413 -16.114 -11.422 1.00 91.81 91 GLY A CA 1
ATOM 774 C C . GLY A 1 91 ? -9.148 -15.501 -10.816 1.00 91.81 91 GLY A C 1
ATOM 775 O O . GLY A 1 91 ? -8.946 -15.640 -9.611 1.00 91.81 91 GLY A O 1
ATOM 776 N N . ALA A 1 92 ? -8.332 -14.798 -11.607 1.00 94.69 92 ALA A N 1
ATOM 777 C CA . ALA A 1 92 ? -7.220 -14.019 -11.080 1.00 94.69 92 ALA A CA 1
ATOM 778 C C . ALA A 1 92 ? -7.714 -12.807 -10.277 1.00 94.69 92 ALA A C 1
ATOM 780 O O . ALA A 1 92 ? -8.783 -12.241 -10.524 1.00 94.69 92 ALA A O 1
ATOM 781 N N . LEU A 1 93 ? -6.894 -12.392 -9.322 1.00 94.25 93 LEU A N 1
ATOM 782 C CA . LEU A 1 93 ? -7.073 -11.221 -8.481 1.00 94.25 93 LEU A CA 1
ATOM 783 C C . LEU A 1 93 ? -6.146 -10.087 -8.942 1.00 94.25 93 LEU A C 1
ATOM 785 O O . LEU A 1 93 ? -5.165 -10.289 -9.659 1.00 94.25 93 LEU A O 1
ATOM 789 N N . GLU A 1 94 ? -6.397 -8.864 -8.466 1.00 96.12 94 GLU A N 1
ATOM 790 C CA . GLU A 1 94 ? -5.480 -7.737 -8.711 1.00 96.12 94 GLU A CA 1
ATOM 791 C C . GLU A 1 94 ? -4.073 -8.008 -8.145 1.00 96.12 94 GLU A C 1
ATOM 793 O O . GLU A 1 94 ? -3.081 -7.581 -8.732 1.00 96.12 94 GLU A O 1
ATOM 798 N N . VAL A 1 95 ? -3.946 -8.779 -7.058 1.00 95.38 95 VAL A N 1
ATOM 799 C CA . VAL A 1 95 ? -2.627 -9.149 -6.519 1.00 95.38 95 VAL A CA 1
ATOM 800 C C . VAL A 1 95 ? -1.829 -10.060 -7.465 1.00 95.38 95 VAL A C 1
ATOM 802 O O . VAL A 1 95 ? -0.605 -9.934 -7.535 1.00 95.38 95 VAL A O 1
ATOM 805 N N . ASP A 1 96 ? -2.495 -10.896 -8.269 1.00 95.19 96 ASP A N 1
ATOM 806 C CA . ASP A 1 96 ? -1.832 -11.721 -9.288 1.00 95.19 96 ASP A CA 1
ATOM 807 C C . ASP A 1 96 ? -1.237 -10.847 -10.395 1.00 95.19 96 ASP A C 1
ATOM 809 O O . ASP A 1 96 ? -0.082 -11.018 -10.798 1.00 95.19 96 ASP A O 1
ATOM 813 N N . PHE A 1 97 ? -1.994 -9.830 -10.824 1.00 95.56 97 PHE A N 1
ATOM 814 C CA . PHE A 1 97 ? -1.506 -8.809 -11.749 1.00 95.56 97 PHE A CA 1
ATOM 815 C C . PHE A 1 97 ? -0.288 -8.073 -11.181 1.00 95.56 97 PHE A C 1
ATOM 817 O O . PHE A 1 97 ? 0.698 -7.870 -11.893 1.00 95.56 97 PHE A O 1
ATOM 824 N N . ILE A 1 98 ? -0.352 -7.688 -9.901 1.00 94.94 98 ILE A N 1
ATOM 825 C CA . ILE A 1 98 ? 0.731 -6.990 -9.203 1.00 94.94 98 ILE A CA 1
ATOM 826 C C . ILE A 1 98 ? 2.004 -7.836 -9.189 1.00 94.94 98 ILE A C 1
ATOM 828 O O . ILE A 1 98 ? 3.064 -7.321 -9.540 1.00 94.94 98 ILE A O 1
ATOM 832 N N . ILE A 1 99 ? 1.917 -9.121 -8.829 1.00 93.00 99 ILE A N 1
ATOM 833 C CA . ILE A 1 99 ? 3.087 -10.009 -8.802 1.00 93.00 99 ILE A CA 1
ATOM 834 C C . ILE A 1 99 ? 3.640 -10.269 -10.197 1.00 93.00 99 ILE A C 1
ATOM 836 O O . ILE A 1 99 ? 4.859 -10.250 -10.380 1.00 93.00 99 ILE A O 1
ATOM 840 N N . ARG A 1 100 ? 2.775 -10.457 -11.199 1.00 91.75 100 ARG A N 1
ATOM 841 C CA . ARG A 1 100 ? 3.220 -10.562 -12.590 1.00 91.75 100 ARG A CA 1
ATOM 842 C C . ARG A 1 100 ? 4.028 -9.330 -12.992 1.00 91.75 100 ARG A C 1
ATOM 844 O O . ARG A 1 100 ? 5.111 -9.480 -13.550 1.00 91.75 100 ARG A O 1
ATOM 851 N N . ASP A 1 101 ? 3.533 -8.128 -12.700 1.00 91.06 101 ASP A N 1
ATOM 852 C CA . ASP A 1 101 ? 4.264 -6.892 -12.994 1.00 91.06 101 ASP A CA 1
ATOM 853 C C . ASP A 1 101 ? 5.578 -6.807 -12.232 1.00 91.06 101 ASP A C 1
ATOM 855 O O . ASP A 1 101 ? 6.609 -6.552 -12.846 1.00 91.06 101 ASP A O 1
ATOM 859 N N . PHE A 1 102 ? 5.570 -7.117 -10.937 1.00 88.88 102 PHE A N 1
ATOM 860 C CA . PHE A 1 102 ? 6.773 -7.164 -10.109 1.00 88.88 102 PHE A CA 1
ATOM 861 C C . PHE A 1 102 ? 7.883 -8.027 -10.715 1.00 88.88 102 PHE A C 1
ATOM 863 O O . PHE A 1 102 ? 9.044 -7.630 -10.696 1.00 88.88 102 PHE A O 1
ATOM 870 N N . ASN A 1 103 ? 7.508 -9.182 -11.267 1.00 86.12 103 ASN A N 1
ATOM 871 C CA . ASN A 1 103 ? 8.421 -10.136 -11.893 1.00 86.12 103 ASN A CA 1
ATOM 872 C C . ASN A 1 103 ? 8.794 -9.776 -13.336 1.00 86.12 103 ASN A C 1
ATOM 874 O O . ASN A 1 103 ? 9.813 -10.238 -13.836 1.00 86.12 103 ASN A O 1
ATOM 878 N N . THR A 1 104 ? 7.971 -8.975 -14.015 1.00 84.31 104 THR A N 1
ATOM 879 C CA . THR A 1 104 ? 8.246 -8.497 -15.381 1.00 84.31 104 THR A CA 1
ATOM 880 C C . THR A 1 104 ? 9.211 -7.314 -15.373 1.00 84.31 104 THR A C 1
ATOM 882 O O . THR A 1 104 ? 9.946 -7.083 -16.328 1.00 84.31 104 THR A O 1
ATOM 885 N N . LEU A 1 105 ? 9.206 -6.550 -14.286 1.00 76.06 105 LEU A N 1
ATOM 886 C CA . LEU A 1 105 ? 10.165 -5.497 -14.026 1.00 76.06 105 LEU A CA 1
ATOM 887 C C . LEU A 1 105 ? 11.534 -6.135 -13.723 1.00 76.06 105 LEU A C 1
ATOM 889 O O . LEU A 1 105 ? 11.872 -6.328 -12.561 1.00 76.06 105 LEU A O 1
ATOM 893 N N . ASN A 1 106 ? 12.336 -6.452 -14.741 1.00 69.69 106 ASN A N 1
ATOM 894 C CA . ASN A 1 106 ? 13.742 -6.825 -14.566 1.00 69.69 106 ASN A CA 1
ATOM 895 C C . ASN A 1 106 ? 14.642 -5.612 -14.848 1.00 69.69 106 ASN A C 1
ATOM 897 O O . ASN A 1 106 ? 14.509 -4.975 -15.889 1.00 69.69 106 ASN A O 1
ATOM 901 N N . GLU A 1 107 ? 15.511 -5.273 -13.896 1.00 63.69 107 GLU A N 1
ATOM 902 C CA . GLU A 1 107 ? 16.448 -4.145 -13.995 1.00 63.69 107 GLU A CA 1
ATOM 903 C C . GLU A 1 107 ? 17.491 -4.408 -15.091 1.00 63.69 107 GLU A C 1
ATOM 905 O O . GLU A 1 107 ? 17.773 -3.534 -15.909 1.00 63.69 107 GLU A O 1
ATOM 910 N N . ASP A 1 108 ? 17.984 -5.642 -15.169 1.00 64.44 108 ASP A N 1
ATOM 911 C CA . ASP A 1 108 ? 19.184 -5.974 -15.936 1.00 64.44 108 ASP A CA 1
ATOM 912 C C . ASP A 1 108 ? 19.005 -5.817 -17.460 1.00 64.44 108 ASP A C 1
ATOM 914 O O . ASP A 1 108 ? 19.961 -5.489 -18.154 1.00 64.44 108 ASP A O 1
ATOM 918 N N . GLU A 1 109 ? 17.786 -5.975 -17.991 1.00 62.34 109 GLU A N 1
ATOM 919 C CA . GLU A 1 109 ? 17.536 -5.936 -19.446 1.00 62.34 109 GLU A CA 1
ATOM 920 C C . GLU A 1 109 ? 17.488 -4.517 -20.041 1.00 62.34 109 GLU A C 1
ATOM 922 O O . GLU A 1 109 ? 17.645 -4.352 -21.248 1.00 62.34 109 GLU A O 1
ATOM 927 N N . ILE A 1 110 ? 17.244 -3.481 -19.233 1.00 64.38 110 ILE A N 1
ATOM 928 C CA . ILE A 1 110 ? 17.023 -2.113 -19.745 1.00 64.38 110 ILE A CA 1
ATOM 929 C C . ILE A 1 110 ? 18.284 -1.261 -19.651 1.00 64.38 110 ILE A C 1
ATOM 931 O O . ILE A 1 110 ? 18.499 -0.366 -20.469 1.00 64.38 110 ILE A O 1
ATOM 935 N N . PHE A 1 111 ? 19.103 -1.492 -18.625 1.00 67.81 111 PHE A N 1
ATOM 936 C CA . PHE A 1 111 ? 20.187 -0.575 -18.280 1.00 67.81 111 PHE A CA 1
ATOM 937 C C . PHE A 1 111 ? 21.419 -0.701 -19.168 1.00 67.81 111 PHE A C 1
ATOM 939 O O . PHE A 1 111 ? 22.193 0.254 -19.231 1.00 67.81 111 PHE A O 1
ATOM 946 N N . GLU A 1 112 ? 21.592 -1.827 -19.864 1.00 73.62 112 GLU A N 1
ATOM 947 C CA . GLU A 1 112 ? 22.758 -2.042 -20.724 1.00 73.62 112 GLU A CA 1
ATOM 948 C C . GLU A 1 112 ? 22.821 -1.027 -21.876 1.00 73.62 112 GLU A C 1
ATOM 950 O O . GLU A 1 112 ? 23.908 -0.570 -22.215 1.00 73.62 112 GLU A O 1
ATOM 955 N N . PHE A 1 113 ? 21.673 -0.617 -22.428 1.00 77.19 113 PHE A N 1
ATOM 956 C CA . PHE A 1 113 ? 21.603 0.215 -23.643 1.00 77.19 113 PHE A CA 1
ATOM 957 C C . PHE A 1 113 ? 21.036 1.617 -23.413 1.00 77.19 113 PHE A C 1
ATOM 959 O O . PHE A 1 113 ? 20.972 2.418 -24.340 1.00 77.19 113 PHE A O 1
ATOM 966 N N . ALA A 1 114 ? 20.585 1.922 -22.196 1.00 84.88 114 ALA A N 1
ATOM 967 C CA . ALA A 1 114 ? 20.038 3.235 -21.896 1.00 84.88 114 ALA A CA 1
ATOM 968 C C . ALA A 1 114 ? 21.153 4.299 -21.924 1.00 84.88 114 ALA A C 1
ATOM 970 O O . ALA A 1 114 ? 22.186 4.093 -21.283 1.00 84.88 114 ALA A O 1
ATOM 971 N N . PRO A 1 115 ? 20.958 5.460 -22.574 1.00 87.62 115 PRO A N 1
ATOM 972 C CA . PRO A 1 115 ? 21.930 6.544 -22.518 1.00 87.62 115 PRO A CA 1
ATOM 973 C C . PRO A 1 115 ? 22.010 7.135 -21.105 1.00 87.62 115 PRO A C 1
ATOM 975 O O . PRO A 1 115 ? 21.043 7.108 -20.334 1.00 87.62 115 PRO A O 1
ATOM 978 N N . GLU A 1 116 ? 23.171 7.695 -20.758 1.00 86.75 116 GLU A N 1
ATOM 979 C CA . GLU A 1 116 ? 23.509 8.098 -19.385 1.00 86.75 116 GLU A CA 1
ATOM 980 C C . GLU A 1 116 ? 22.477 9.056 -18.759 1.00 86.75 116 GLU A C 1
ATOM 982 O O . GLU A 1 116 ? 22.089 8.890 -17.603 1.00 86.75 116 GLU A O 1
ATOM 987 N N . HIS A 1 117 ? 21.939 10.004 -19.535 1.00 88.12 117 HIS A N 1
ATOM 988 C CA . HIS A 1 117 ? 20.935 10.969 -19.062 1.00 88.12 117 HIS A CA 1
ATOM 989 C C . HIS A 1 117 ? 19.540 10.368 -18.826 1.00 88.12 117 HIS A C 1
ATOM 991 O O . HIS A 1 117 ? 18.705 10.999 -18.165 1.00 88.12 117 HIS A O 1
ATOM 997 N N . LEU A 1 118 ? 19.256 9.178 -19.367 1.00 89.38 118 LEU A N 1
ATOM 998 C CA . LEU A 1 118 ? 18.003 8.452 -19.140 1.00 89.38 118 LEU A CA 1
ATOM 999 C C . LEU A 1 118 ? 18.127 7.398 -18.043 1.00 89.38 118 LEU A C 1
ATOM 1001 O O . LEU A 1 118 ? 17.128 7.143 -17.367 1.00 89.38 118 LEU A O 1
ATOM 1005 N N . LYS A 1 119 ? 19.319 6.829 -17.818 1.00 88.44 119 LYS A N 1
ATOM 1006 C CA . LYS A 1 119 ? 19.538 5.772 -16.814 1.00 88.44 119 LYS A CA 1
ATOM 1007 C C . LYS A 1 119 ? 18.956 6.139 -15.456 1.00 88.44 119 LYS A C 1
ATOM 1009 O O . LYS A 1 119 ? 18.121 5.406 -14.931 1.00 88.44 119 LYS A O 1
ATOM 1014 N N . GLU A 1 120 ? 19.317 7.301 -14.913 1.00 87.00 120 GLU A N 1
ATOM 1015 C CA . GLU A 1 120 ? 18.830 7.723 -13.595 1.00 87.00 120 GLU A CA 1
ATOM 1016 C C . GLU A 1 120 ? 17.299 7.873 -13.567 1.00 87.00 120 GLU A C 1
ATOM 1018 O O . GLU A 1 120 ? 16.636 7.402 -12.639 1.00 87.00 120 GLU A O 1
ATOM 1023 N N . LYS A 1 121 ? 16.705 8.452 -14.619 1.00 88.81 121 LYS A N 1
ATOM 1024 C CA . LYS A 1 121 ? 15.245 8.616 -14.730 1.00 88.81 121 LYS A CA 1
ATOM 1025 C C . LYS A 1 121 ? 14.522 7.271 -14.765 1.00 88.81 121 LYS A C 1
ATOM 1027 O O . LYS A 1 121 ? 13.465 7.130 -14.138 1.00 88.81 121 LYS A O 1
ATOM 1032 N N . ILE A 1 122 ? 15.086 6.297 -15.476 1.00 89.69 122 ILE A N 1
ATOM 1033 C CA . ILE A 1 122 ? 14.561 4.934 -15.574 1.00 89.69 122 ILE A CA 1
ATOM 1034 C C . ILE A 1 122 ? 14.677 4.238 -14.214 1.00 89.69 122 ILE A C 1
ATOM 1036 O O . ILE A 1 122 ? 13.671 3.726 -13.728 1.00 89.69 122 ILE A O 1
ATOM 1040 N N . ILE A 1 123 ? 15.839 4.299 -13.549 1.00 86.56 123 ILE A N 1
ATOM 1041 C CA . ILE A 1 123 ? 16.059 3.720 -12.208 1.00 86.56 123 ILE A CA 1
ATOM 1042 C C . ILE A 1 123 ? 15.041 4.273 -11.207 1.00 86.56 123 ILE A C 1
ATOM 1044 O O . ILE A 1 123 ? 14.384 3.522 -10.482 1.00 86.56 123 ILE A O 1
ATOM 1048 N N . VAL A 1 124 ? 14.879 5.597 -11.164 1.00 88.69 124 VAL A N 1
ATOM 1049 C CA . VAL A 1 124 ? 13.938 6.248 -10.244 1.00 88.69 124 VAL A CA 1
ATOM 1050 C C . VAL A 1 124 ? 12.499 5.847 -10.562 1.00 88.69 124 VAL A C 1
ATOM 1052 O O . VAL A 1 124 ? 11.730 5.541 -9.648 1.00 88.69 124 VAL A O 1
ATOM 1055 N N . SER A 1 125 ? 12.122 5.823 -11.841 1.00 90.56 125 SER A N 1
ATOM 1056 C CA . SER A 1 125 ? 10.776 5.415 -12.256 1.00 90.56 125 SER A CA 1
ATOM 1057 C C . SER A 1 125 ? 10.498 3.963 -11.888 1.00 90.56 125 SER A C 1
ATOM 1059 O O . SER A 1 125 ? 9.437 3.666 -11.345 1.00 90.56 125 SER A O 1
ATOM 1061 N N . TYR A 1 126 ? 11.468 3.082 -12.102 1.00 87.88 126 TYR A N 1
ATOM 1062 C CA . TYR A 1 126 ? 11.397 1.670 -11.767 1.00 87.88 126 TYR A CA 1
ATOM 1063 C C . TYR A 1 126 ? 11.182 1.439 -10.263 1.00 87.88 126 TYR A C 1
ATOM 1065 O O . TYR A 1 126 ? 10.254 0.729 -9.869 1.00 87.88 126 TYR A O 1
ATOM 1073 N N . ARG A 1 127 ? 11.979 2.096 -9.406 1.00 88.25 127 ARG A N 1
ATOM 1074 C CA . ARG A 1 127 ? 11.816 2.015 -7.941 1.00 88.25 127 ARG A CA 1
ATOM 1075 C C . ARG A 1 127 ? 10.414 2.448 -7.521 1.00 88.25 127 ARG A C 1
ATOM 1077 O O . ARG A 1 127 ? 9.716 1.704 -6.839 1.00 88.25 127 ARG A O 1
ATOM 1084 N N . ARG A 1 128 ? 9.952 3.589 -8.042 1.00 92.38 128 ARG A N 1
ATOM 1085 C CA . ARG A 1 128 ? 8.605 4.112 -7.770 1.00 92.38 128 ARG A CA 1
ATOM 1086 C C . ARG A 1 128 ? 7.488 3.183 -8.246 1.00 92.38 128 ARG A C 1
ATOM 1088 O O . ARG A 1 128 ? 6.432 3.150 -7.622 1.00 92.38 128 ARG A O 1
ATOM 1095 N N . GLN A 1 129 ? 7.686 2.449 -9.341 1.00 92.25 129 GLN A N 1
ATOM 1096 C CA . GLN A 1 129 ? 6.722 1.445 -9.801 1.00 92.25 129 GLN A CA 1
ATOM 1097 C C . GLN A 1 129 ? 6.647 0.267 -8.825 1.00 92.25 129 GLN A C 1
ATOM 1099 O O . GLN A 1 129 ? 5.546 -0.126 -8.442 1.00 92.25 129 GLN A O 1
ATOM 1104 N N . LYS A 1 130 ? 7.793 -0.256 -8.370 1.00 90.50 130 LYS A N 1
ATOM 1105 C CA . LYS A 1 130 ? 7.830 -1.307 -7.340 1.00 90.50 130 LYS A CA 1
ATOM 1106 C C . LYS A 1 130 ? 7.163 -0.856 -6.040 1.00 90.50 130 LYS A C 1
ATOM 1108 O O . LYS A 1 130 ? 6.392 -1.620 -5.462 1.00 90.50 130 LYS A O 1
ATOM 1113 N N . ASP A 1 131 ? 7.425 0.369 -5.597 1.00 92.12 131 ASP A N 1
ATOM 1114 C CA . ASP A 1 131 ? 6.825 0.910 -4.373 1.00 92.12 131 ASP A CA 1
ATOM 1115 C C . ASP A 1 131 ? 5.301 1.025 -4.508 1.00 92.12 131 ASP A C 1
ATOM 1117 O O . ASP A 1 131 ? 4.570 0.480 -3.682 1.00 92.12 131 ASP A O 1
ATOM 1121 N N . LEU A 1 132 ? 4.816 1.596 -5.617 1.00 94.50 132 LEU A N 1
ATOM 1122 C CA . LEU A 1 132 ? 3.385 1.675 -5.928 1.00 94.50 132 LEU A CA 1
ATOM 1123 C C . LEU A 1 132 ? 2.711 0.293 -5.909 1.00 94.50 132 LEU A C 1
ATOM 1125 O O . LEU A 1 132 ? 1.604 0.132 -5.397 1.00 94.50 132 LEU A O 1
ATOM 1129 N N . LEU A 1 133 ? 3.364 -0.710 -6.494 1.00 94.12 133 LEU A N 1
ATOM 1130 C CA . LEU A 1 133 ? 2.850 -2.074 -6.540 1.00 94.12 133 LEU A CA 1
ATOM 1131 C C . LEU A 1 133 ? 2.796 -2.720 -5.146 1.00 94.12 133 LEU A C 1
ATOM 1133 O O . LEU A 1 133 ? 1.813 -3.394 -4.834 1.00 94.12 133 LEU A O 1
ATOM 1137 N N . LYS A 1 134 ? 3.800 -2.488 -4.289 1.00 93.06 134 LYS A N 1
ATOM 1138 C CA . LYS A 1 134 ? 3.787 -2.953 -2.889 1.00 93.06 134 LYS A CA 1
ATOM 1139 C C . LYS A 1 134 ? 2.666 -2.300 -2.099 1.00 93.06 134 LYS A C 1
ATOM 1141 O O . LYS A 1 134 ? 1.922 -3.003 -1.425 1.00 93.06 134 LYS A O 1
ATOM 1146 N N . GLU A 1 135 ? 2.525 -0.981 -2.201 1.00 93.50 135 GLU A N 1
ATOM 1147 C CA . GLU A 1 135 ? 1.464 -0.227 -1.527 1.00 93.50 135 GLU A CA 1
ATOM 1148 C C . GLU A 1 135 ? 0.080 -0.756 -1.915 1.00 93.50 135 GLU A C 1
ATOM 1150 O O . GLU A 1 135 ? -0.765 -1.000 -1.052 1.00 93.50 135 GLU A O 1
ATOM 1155 N N . LYS A 1 136 ? -0.130 -1.023 -3.208 1.00 94.88 136 LYS A N 1
ATOM 1156 C CA . LYS A 1 136 ? -1.369 -1.631 -3.698 1.00 94.88 136 LYS A CA 1
ATOM 1157 C C . LYS A 1 136 ? -1.593 -3.027 -3.128 1.00 94.88 136 LYS A C 1
ATOM 1159 O O . LYS A 1 136 ? -2.679 -3.286 -2.619 1.00 94.88 136 LYS A O 1
ATOM 1164 N N . ALA A 1 137 ? -0.591 -3.904 -3.148 1.00 94.88 137 ALA A N 1
ATOM 1165 C CA . ALA A 1 137 ? -0.723 -5.237 -2.559 1.00 94.88 137 ALA A CA 1
ATOM 1166 C C . ALA A 1 137 ? -1.089 -5.166 -1.068 1.00 94.88 137 ALA A C 1
ATOM 1168 O O . ALA A 1 137 ? -2.009 -5.856 -0.631 1.00 94.88 137 ALA A O 1
ATOM 1169 N N . ILE A 1 138 ? -0.448 -4.266 -0.316 1.00 92.31 138 ILE A N 1
ATOM 1170 C CA . ILE A 1 138 ? -0.743 -4.029 1.102 1.00 92.31 138 ILE A CA 1
ATOM 1171 C C . ILE A 1 138 ? -2.189 -3.562 1.288 1.00 92.31 138 ILE A C 1
ATOM 1173 O O . ILE A 1 138 ? -2.886 -4.097 2.148 1.00 92.31 138 ILE A O 1
ATOM 1177 N N . SER A 1 139 ? -2.671 -2.623 0.465 1.00 90.25 139 SER A N 1
ATOM 1178 C CA . SER A 1 139 ? -4.068 -2.159 0.523 1.00 90.25 139 SER A CA 1
ATOM 1179 C C . SER A 1 139 ? -5.092 -3.256 0.215 1.00 90.25 139 SER A C 1
ATOM 1181 O O . SER A 1 139 ? -6.219 -3.198 0.695 1.00 90.25 139 SER A O 1
ATOM 1183 N N . LEU A 1 140 ? -4.686 -4.281 -0.539 1.00 92.75 140 LEU A N 1
ATOM 1184 C CA . LEU A 1 140 ? -5.492 -5.462 -0.847 1.00 92.75 140 LEU A CA 1
ATOM 1185 C C . LEU A 1 140 ? -5.381 -6.552 0.237 1.00 92.75 140 LEU A C 1
ATOM 1187 O O . LEU A 1 140 ? -5.998 -7.608 0.108 1.00 92.75 140 LEU A O 1
ATOM 1191 N N . GLY A 1 141 ? -4.607 -6.317 1.302 1.00 91.31 141 GLY A N 1
ATOM 1192 C CA . GLY A 1 141 ? -4.399 -7.272 2.391 1.00 91.31 141 GLY A CA 1
ATOM 1193 C C . GLY A 1 141 ? -3.365 -8.352 2.074 1.00 91.31 141 GLY A C 1
ATOM 1194 O O . GLY A 1 141 ? -3.443 -9.453 2.618 1.00 91.31 141 GLY A O 1
ATOM 1195 N N . PHE A 1 142 ? -2.402 -8.066 1.198 1.00 93.56 142 PHE A N 1
ATOM 1196 C CA . PHE A 1 142 ? -1.343 -8.995 0.813 1.00 93.56 142 PHE A CA 1
ATOM 1197 C C . PHE A 1 142 ? 0.045 -8.445 1.137 1.00 93.56 142 PHE A C 1
ATOM 1199 O O . PHE A 1 142 ? 0.304 -7.245 1.072 1.00 93.56 142 PHE A O 1
ATOM 1206 N N . GLU A 1 143 ? 0.960 -9.352 1.457 1.00 92.75 143 GLU A N 1
ATOM 1207 C CA . GLU A 1 143 ? 2.383 -9.066 1.594 1.00 92.75 143 GLU A CA 1
ATOM 1208 C C . GLU A 1 143 ? 3.126 -9.641 0.385 1.00 92.75 143 GLU A C 1
ATOM 1210 O O . GLU A 1 143 ? 2.946 -10.811 0.039 1.00 92.75 143 GLU A O 1
ATOM 1215 N N . VAL A 1 144 ? 3.964 -8.817 -0.248 1.00 91.00 144 VAL A N 1
ATOM 1216 C CA . VAL A 1 144 ? 4.836 -9.218 -1.360 1.00 91.00 144 VAL A CA 1
ATOM 1217 C C . VAL A 1 144 ? 6.222 -9.531 -0.814 1.00 91.00 144 VAL A C 1
ATOM 1219 O O . VAL A 1 144 ? 6.845 -8.672 -0.192 1.00 91.00 144 VAL A O 1
ATOM 1222 N N . PHE A 1 145 ? 6.733 -10.726 -1.094 1.00 88.69 145 PHE A N 1
ATOM 1223 C CA . PHE A 1 145 ? 8.045 -11.173 -0.633 1.00 88.69 145 PHE A CA 1
ATOM 1224 C C . PHE A 1 145 ? 8.868 -11.757 -1.781 1.00 88.69 145 PHE A C 1
ATOM 1226 O O . PHE A 1 145 ? 8.335 -12.268 -2.768 1.00 88.69 145 PHE A O 1
ATOM 1233 N N . LYS A 1 146 ? 10.190 -11.645 -1.657 1.00 87.19 146 LYS A N 1
ATOM 1234 C CA . LYS A 1 146 ? 11.140 -12.230 -2.602 1.00 87.19 146 LYS A CA 1
ATOM 1235 C C . LYS A 1 146 ? 11.313 -13.716 -2.286 1.00 87.19 146 LYS A C 1
ATOM 1237 O O . LYS A 1 146 ? 11.372 -14.092 -1.120 1.00 87.19 146 LYS A O 1
ATOM 1242 N N . VAL A 1 147 ? 11.402 -14.539 -3.322 1.00 84.25 147 VAL A N 1
ATOM 1243 C CA . VAL A 1 147 ? 11.744 -15.955 -3.221 1.00 84.25 147 VAL A CA 1
ATOM 1244 C C . VAL A 1 147 ? 13.142 -16.139 -3.787 1.00 84.25 147 VAL A C 1
ATOM 1246 O O . VAL A 1 147 ? 13.372 -15.899 -4.973 1.00 84.25 147 VAL A O 1
ATOM 1249 N N . ASP A 1 148 ? 14.067 -16.561 -2.933 1.00 70.62 148 ASP A N 1
ATOM 1250 C CA . ASP A 1 148 ? 15.414 -16.937 -3.344 1.00 70.62 148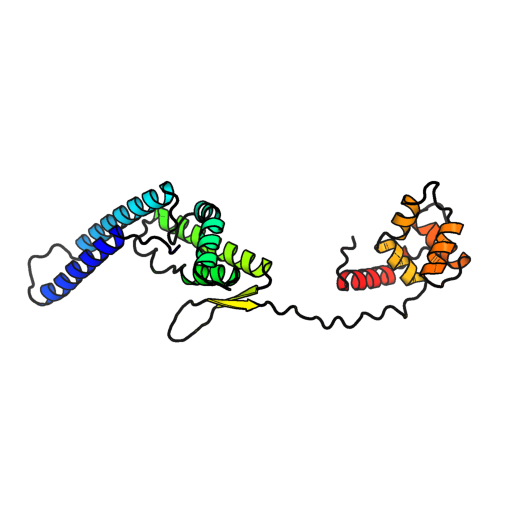 ASP A CA 1
ATOM 1251 C C . ASP A 1 148 ? 15.407 -18.427 -3.727 1.00 70.62 148 ASP A C 1
ATOM 1253 O O . ASP A 1 148 ? 15.625 -19.308 -2.902 1.00 70.62 148 ASP A O 1
ATOM 1257 N N . GLU A 1 149 ? 15.082 -18.718 -4.989 1.00 61.81 149 GLU A N 1
ATOM 1258 C CA . GLU A 1 149 ? 15.284 -20.040 -5.597 1.00 61.81 149 GLU A CA 1
ATOM 1259 C C . GLU A 1 149 ? 16.637 -20.035 -6.332 1.00 61.81 149 GLU A C 1
ATOM 1261 O O . GLU A 1 149 ? 16.897 -19.129 -7.127 1.00 61.81 149 GLU A O 1
ATOM 1266 N N . GLU A 1 150 ? 17.478 -21.057 -6.113 1.00 57.16 150 GLU A N 1
ATOM 1267 C CA . GLU A 1 150 ? 18.840 -21.193 -6.681 1.00 57.16 150 GLU A CA 1
ATOM 1268 C C . GLU A 1 150 ? 18.911 -21.018 -8.214 1.00 57.16 150 GLU A C 1
ATOM 1270 O O . GLU A 1 150 ? 19.966 -20.695 -8.757 1.00 57.16 150 GLU A O 1
ATOM 1275 N N . ILE A 1 151 ? 17.785 -21.191 -8.915 1.00 55.00 151 ILE A N 1
ATOM 1276 C CA . ILE A 1 151 ? 17.685 -21.209 -10.381 1.00 55.00 151 ILE A CA 1
ATOM 1277 C C . ILE A 1 151 ? 17.076 -19.906 -10.944 1.00 55.00 151 ILE A C 1
ATOM 1279 O O . ILE A 1 151 ? 17.237 -19.607 -12.125 1.00 55.00 151 ILE A O 1
ATOM 1283 N N . SER A 1 152 ? 16.407 -19.082 -10.128 1.00 52.41 152 SER A N 1
ATOM 1284 C CA . SER A 1 152 ? 15.787 -17.833 -10.592 1.00 52.41 152 SER A CA 1
ATOM 1285 C C . SER A 1 152 ? 16.032 -16.690 -9.616 1.00 52.41 152 SER A C 1
ATOM 1287 O O . SER A 1 152 ? 15.269 -16.473 -8.672 1.00 52.41 152 SER A O 1
ATOM 1289 N N . LYS A 1 153 ? 17.088 -15.917 -9.874 1.00 56.50 153 LYS A N 1
ATOM 1290 C CA . LYS A 1 153 ? 17.323 -14.655 -9.171 1.00 56.50 153 LYS A CA 1
ATOM 1291 C C . LYS A 1 153 ? 16.112 -13.734 -9.400 1.00 56.50 153 LYS A C 1
ATOM 1293 O O . LYS A 1 153 ? 15.686 -13.546 -10.533 1.00 56.50 153 LYS A O 1
ATOM 1298 N N . ASN A 1 154 ? 15.578 -13.156 -8.322 1.00 63.12 154 ASN A N 1
ATOM 1299 C CA . ASN A 1 154 ? 14.573 -12.077 -8.331 1.00 63.12 154 ASN A CA 1
ATOM 1300 C C . ASN A 1 154 ? 13.115 -12.434 -8.678 1.00 63.12 154 ASN A C 1
ATOM 1302 O O . ASN A 1 154 ? 12.401 -11.588 -9.213 1.00 63.12 154 ASN A O 1
ATOM 1306 N N . ARG A 1 155 ? 12.614 -13.616 -8.293 1.00 81.06 155 ARG A N 1
ATOM 1307 C CA . ARG A 1 155 ? 11.156 -13.842 -8.281 1.00 81.06 155 ARG A CA 1
ATOM 1308 C C . ARG A 1 155 ? 10.513 -13.313 -7.002 1.00 81.06 155 ARG A C 1
ATOM 1310 O O . ARG A 1 155 ? 11.012 -13.519 -5.901 1.00 81.06 155 ARG A O 1
ATOM 1317 N N . TYR A 1 156 ? 9.361 -12.683 -7.153 1.00 87.62 156 TYR A N 1
ATOM 1318 C CA . TYR A 1 156 ? 8.473 -12.249 -6.087 1.00 87.62 156 TYR A CA 1
ATOM 1319 C C . TYR A 1 156 ? 7.212 -13.110 -6.080 1.00 87.62 156 TYR A C 1
ATOM 1321 O O . TYR A 1 156 ? 6.703 -13.513 -7.131 1.00 87.62 156 TYR A O 1
ATOM 1329 N N . ARG A 1 157 ? 6.700 -13.371 -4.879 1.00 90.75 157 ARG A N 1
ATOM 1330 C CA . ARG A 1 157 ? 5.399 -13.995 -4.626 1.00 90.75 157 ARG A CA 1
ATOM 1331 C C . ARG A 1 157 ? 4.612 -13.140 -3.638 1.00 90.75 157 ARG A C 1
ATOM 1333 O O . ARG A 1 157 ? 5.144 -12.192 -3.058 1.00 90.75 157 ARG A O 1
ATOM 1340 N N . TYR A 1 158 ? 3.341 -13.476 -3.459 1.00 92.81 158 TYR A N 1
ATOM 1341 C CA . TYR A 1 158 ? 2.499 -12.867 -2.443 1.00 92.81 158 TYR A CA 1
ATOM 1342 C C . TYR A 1 158 ? 1.986 -13.923 -1.469 1.00 92.81 158 TYR A C 1
ATOM 1344 O O . TYR A 1 158 ? 1.805 -15.088 -1.823 1.00 92.81 158 TYR A O 1
ATOM 1352 N N . LYS A 1 159 ? 1.728 -13.500 -0.236 1.00 92.12 159 LYS A N 1
ATOM 1353 C CA . LYS A 1 159 ? 0.894 -14.233 0.717 1.00 92.12 159 LYS A CA 1
ATOM 1354 C C . LYS A 1 159 ? -0.204 -13.297 1.179 1.00 92.12 159 LYS A C 1
ATOM 1356 O O . LYS A 1 159 ? 0.005 -12.083 1.262 1.00 92.12 159 LYS A O 1
ATOM 1361 N N . LYS A 1 160 ? -1.387 -13.844 1.460 1.00 90.06 160 LYS A N 1
ATOM 1362 C CA . LYS A 1 160 ? -2.390 -13.076 2.195 1.00 90.06 160 LYS A CA 1
ATOM 1363 C C . LYS A 1 160 ? -1.718 -12.664 3.492 1.00 90.06 160 LYS A C 1
ATOM 1365 O O . LYS A 1 160 ? -1.103 -13.508 4.143 1.00 90.06 160 LYS A O 1
ATOM 1370 N N . LYS A 1 161 ? -1.760 -11.374 3.809 1.00 84.44 161 LYS A N 1
ATOM 1371 C CA . LYS A 1 161 ? -1.334 -10.928 5.120 1.00 84.44 161 LYS A CA 1
ATOM 1372 C C . LYS A 1 161 ? -2.284 -11.649 6.058 1.00 84.44 161 LYS A C 1
ATOM 1374 O O . LYS A 1 161 ? -3.487 -11.382 6.041 1.00 84.44 161 LYS A O 1
ATOM 1379 N N . GLU A 1 162 ? -1.771 -12.652 6.763 1.00 68.06 162 GLU A N 1
ATOM 1380 C CA . GLU A 1 162 ? -2.457 -13.142 7.938 1.00 68.06 162 GLU A CA 1
ATOM 1381 C C . GLU A 1 162 ? -2.714 -11.864 8.719 1.00 68.06 162 GLU A C 1
ATOM 1383 O O . GLU A 1 162 ? -1.781 -11.112 9.023 1.00 68.06 162 GLU A O 1
ATOM 1388 N N . SER A 1 163 ? -3.989 -11.533 8.943 1.00 53.91 163 SER A N 1
ATOM 1389 C CA . SER A 1 163 ? -4.247 -10.734 10.119 1.00 53.91 163 SER A CA 1
ATOM 1390 C C . SER A 1 163 ? -3.484 -11.496 11.183 1.00 53.91 163 SER A C 1
ATOM 1392 O O . SER A 1 163 ? -3.743 -12.689 11.370 1.00 53.91 163 SER A O 1
ATOM 1394 N N . GLU A 1 164 ? -2.532 -10.853 11.844 1.00 51.00 164 GLU A N 1
ATOM 1395 C CA . GLU A 1 164 ? -2.396 -11.166 13.242 1.00 51.00 164 GLU A CA 1
ATOM 1396 C C . GLU A 1 164 ? -3.833 -11.033 13.749 1.00 51.00 164 GLU A C 1
ATOM 1398 O O . GLU A 1 164 ? -4.324 -9.948 14.045 1.00 51.00 164 GLU A O 1
ATOM 1403 N N . THR A 1 165 ? -4.553 -12.149 13.807 1.00 41.50 165 THR A N 1
ATOM 1404 C CA . THR A 1 165 ? -5.317 -12.430 14.984 1.00 41.50 165 THR A CA 1
ATOM 1405 C C . THR A 1 165 ? -4.260 -12.322 16.074 1.00 41.50 165 THR A C 1
ATOM 1407 O O . THR A 1 165 ? -3.706 -13.320 16.522 1.00 41.50 165 THR A O 1
ATOM 1410 N N . LYS A 1 166 ? -3.996 -11.079 16.525 1.00 44.53 166 LYS A N 1
ATOM 1411 C CA . LYS A 1 166 ? -4.179 -10.780 17.930 1.00 44.53 166 LYS A CA 1
ATOM 1412 C C . LYS A 1 166 ? -5.379 -11.637 18.254 1.00 44.53 166 LYS A C 1
ATOM 1414 O O . LYS A 1 166 ? -6.473 -11.392 17.746 1.00 44.53 166 LYS A O 1
ATOM 1419 N N . THR A 1 167 ? -5.148 -12.751 18.933 1.00 43.22 167 THR A N 1
ATOM 1420 C CA . THR A 1 167 ? -6.167 -13.271 19.812 1.00 43.22 167 THR A CA 1
ATOM 1421 C C . THR A 1 167 ? -6.607 -12.004 20.524 1.00 43.22 167 THR A C 1
ATOM 1423 O O . THR A 1 167 ? -5.833 -11.448 21.304 1.00 43.22 167 THR A O 1
ATOM 1426 N N . GLU A 1 168 ? -7.729 -11.415 20.106 1.00 52.00 168 GLU A N 1
ATOM 1427 C CA . GLU A 1 168 ? -8.404 -10.420 20.904 1.00 52.00 168 GLU A CA 1
ATOM 1428 C C . GLU A 1 168 ? -8.784 -11.252 22.116 1.00 52.00 168 GLU A C 1
ATOM 1430 O O . GLU A 1 168 ? -9.833 -11.890 22.168 1.00 52.00 168 GLU A O 1
ATOM 1435 N N . SER A 1 169 ? -7.836 -11.389 23.048 1.00 55.09 169 SER A N 1
ATOM 1436 C CA . SER A 1 169 ? -8.157 -11.697 24.413 1.00 55.09 169 SER A CA 1
ATOM 1437 C C . SER A 1 169 ? -9.143 -10.603 24.733 1.00 55.09 169 SER A C 1
ATOM 1439 O O . SER A 1 169 ? -8.757 -9.430 24.754 1.00 55.09 169 SER A O 1
ATOM 1441 N N . LEU A 1 170 ? -10.417 -10.982 24.800 1.00 65.00 170 LEU A N 1
ATOM 1442 C CA . LEU A 1 170 ? -11.489 -10.078 25.147 1.00 65.00 170 LEU A CA 1
ATOM 1443 C C . LEU A 1 170 ? -10.995 -9.335 26.382 1.00 65.00 170 LEU A C 1
ATOM 1445 O O . LEU A 1 170 ? -10.738 -9.967 27.408 1.00 65.00 170 LEU A O 1
ATOM 1449 N N . LEU A 1 171 ? -10.707 -8.042 26.216 1.00 73.50 171 LEU A N 1
ATOM 1450 C CA . LEU A 1 171 ? -10.160 -7.238 27.291 1.00 73.50 171 LEU A CA 1
ATOM 1451 C C . LEU A 1 171 ? -11.267 -7.188 28.335 1.00 73.50 171 LEU A C 1
ATOM 1453 O O . LEU A 1 171 ? -12.283 -6.519 28.137 1.00 73.50 171 LEU A O 1
ATOM 1457 N N . ASP A 1 172 ? -11.115 -7.978 29.391 1.00 79.94 172 ASP A N 1
ATOM 1458 C CA . ASP A 1 172 ? -12.104 -8.016 30.447 1.00 79.94 172 ASP A CA 1
ATOM 1459 C C . ASP A 1 172 ? -12.022 -6.695 31.207 1.00 79.94 172 ASP A C 1
ATOM 1461 O O . ASP A 1 172 ? -11.034 -6.390 31.872 1.00 79.94 172 ASP A O 1
ATOM 1465 N N . LEU A 1 173 ? -13.049 -5.873 31.016 1.00 84.25 173 LEU A N 1
ATOM 1466 C CA . LEU A 1 173 ? -13.234 -4.598 31.700 1.00 84.25 173 LEU A CA 1
ATOM 1467 C C . LEU A 1 173 ? -14.329 -4.690 32.768 1.00 84.25 173 LEU A C 1
ATOM 1469 O O . LEU A 1 173 ? -14.740 -3.658 33.310 1.00 84.25 173 LEU A O 1
ATOM 1473 N N . SER A 1 174 ? -14.856 -5.889 33.038 1.00 82.62 174 SER A N 1
ATOM 1474 C CA . SER A 1 174 ? -16.002 -6.079 33.930 1.00 82.62 174 SER A CA 1
ATOM 1475 C C . SER A 1 174 ? -15.708 -5.697 35.385 1.00 82.62 174 SER A C 1
ATOM 1477 O O . SER A 1 174 ? -16.626 -5.302 36.108 1.00 82.62 174 SER A O 1
ATOM 1479 N N . ASP A 1 175 ? -14.436 -5.719 35.783 1.00 85.00 175 ASP A N 1
ATOM 1480 C CA . ASP A 1 175 ? -13.919 -5.331 37.096 1.00 85.00 175 ASP A CA 1
ATOM 1481 C C . ASP A 1 175 ? -13.709 -3.813 37.267 1.00 85.00 175 ASP A C 1
ATOM 1483 O O . ASP A 1 175 ? -13.394 -3.354 38.367 1.00 85.00 175 ASP A O 1
ATOM 1487 N N . SER A 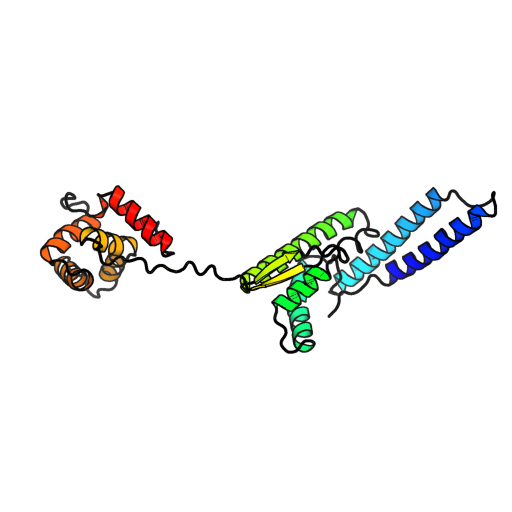1 176 ? -13.941 -3.015 36.215 1.00 91.50 176 SER A N 1
ATOM 1488 C CA . SER A 1 176 ? -13.765 -1.559 36.258 1.00 91.50 176 SER A CA 1
ATOM 1489 C C . SER A 1 176 ? -14.602 -0.919 37.371 1.00 91.50 176 SER A C 1
ATOM 1491 O O . SER A 1 176 ? -15.825 -1.082 37.457 1.00 91.50 176 SER A O 1
ATOM 1493 N N . SER A 1 177 ? -13.959 -0.096 38.190 1.00 94.06 177 SER A N 1
ATOM 1494 C CA . SER A 1 177 ? -14.599 0.709 39.225 1.00 94.06 177 SER A CA 1
ATOM 1495 C C . SER A 1 177 ? -15.512 1.787 38.631 1.00 94.06 177 SER A C 1
ATOM 1497 O O . SER A 1 177 ? -15.377 2.209 37.482 1.00 94.06 177 SER A O 1
ATOM 1499 N N . LEU A 1 178 ? -16.429 2.318 39.448 1.00 94.62 178 LEU A N 1
ATOM 1500 C CA . LEU A 1 178 ? -17.303 3.423 39.033 1.00 94.62 178 LEU A CA 1
ATOM 1501 C C . LEU A 1 178 ? -16.514 4.652 38.547 1.00 94.62 178 LEU A C 1
ATOM 1503 O O . LEU A 1 178 ? -16.947 5.329 37.620 1.00 94.62 178 LEU A O 1
ATOM 1507 N N . THR A 1 179 ? -15.356 4.930 39.158 1.00 94.50 179 THR A N 1
ATOM 1508 C CA . THR A 1 179 ? -14.503 6.053 38.739 1.00 94.50 179 THR A CA 1
ATOM 1509 C C . THR A 1 179 ? -13.947 5.803 37.338 1.00 94.50 179 THR A C 1
ATOM 1511 O O . THR A 1 179 ? -14.059 6.677 36.483 1.00 94.50 179 THR A O 1
ATOM 1514 N N . GLU A 1 180 ? -13.409 4.606 37.081 1.00 95.19 180 GLU A N 1
ATOM 1515 C CA . GLU A 1 180 ? -12.851 4.244 35.772 1.00 95.19 180 GLU A CA 1
ATOM 1516 C C . GLU A 1 180 ? -13.924 4.271 34.684 1.00 95.19 180 GLU A C 1
ATOM 1518 O O . GLU A 1 180 ? -13.703 4.848 33.624 1.00 95.19 180 GLU A O 1
ATOM 1523 N N . LYS A 1 181 ? -15.128 3.753 34.966 1.00 95.81 181 LYS A N 1
ATOM 1524 C CA . LYS A 1 181 ? -16.265 3.828 34.035 1.00 95.81 181 LYS A CA 1
ATOM 1525 C C . LYS A 1 181 ? -16.606 5.268 33.644 1.00 95.81 181 LYS A C 1
ATOM 1527 O O . LYS A 1 181 ? -16.904 5.522 32.483 1.00 95.81 181 LYS A O 1
ATOM 1532 N N . ILE A 1 182 ? -16.546 6.224 34.573 1.00 95.81 182 ILE A N 1
ATOM 1533 C CA . ILE A 1 182 ? -16.791 7.639 34.248 1.00 95.81 182 ILE A CA 1
ATOM 1534 C C . ILE A 1 182 ? -15.648 8.229 33.419 1.00 95.81 182 ILE A C 1
ATOM 1536 O O . ILE A 1 182 ? -15.925 8.972 32.481 1.00 95.81 182 ILE A O 1
ATOM 1540 N N . ILE A 1 183 ? -14.394 7.874 33.711 1.00 95.69 183 ILE A N 1
ATOM 1541 C CA . ILE A 1 183 ? -13.243 8.307 32.905 1.00 95.69 183 ILE A CA 1
ATOM 1542 C C . ILE A 1 183 ? -13.352 7.754 31.475 1.00 95.69 183 ILE A C 1
ATOM 1544 O O . ILE A 1 183 ? -13.178 8.518 30.529 1.00 95.69 183 ILE A O 1
ATOM 1548 N N . TYR A 1 184 ? -13.727 6.479 31.293 1.00 95.62 184 TYR A N 1
ATOM 1549 C CA . TYR A 1 184 ? -14.016 5.908 29.970 1.00 95.62 184 TYR A CA 1
ATOM 1550 C C . TYR A 1 184 ? -15.068 6.733 29.217 1.00 95.62 184 TYR A C 1
ATOM 1552 O O . TYR A 1 184 ? -14.854 7.098 28.063 1.00 95.62 184 TYR A O 1
ATOM 1560 N N . LEU A 1 185 ? -16.191 7.059 29.866 1.00 95.62 185 LEU A N 1
ATOM 1561 C CA . LEU A 1 185 ? -17.271 7.835 29.246 1.00 95.62 185 LEU A CA 1
ATOM 1562 C C . LEU A 1 185 ? -16.849 9.267 28.881 1.00 95.62 185 LEU A C 1
ATOM 1564 O O . LEU A 1 185 ? -17.343 9.804 27.889 1.00 95.62 185 LEU A O 1
ATOM 1568 N N . GLU A 1 186 ? -15.969 9.892 29.662 1.00 95.19 186 GLU A N 1
ATOM 1569 C CA . GLU A 1 186 ? -15.440 11.225 29.358 1.00 95.19 186 GLU A CA 1
ATOM 1570 C C . GLU A 1 186 ? -14.437 11.179 28.197 1.00 95.19 186 GLU A C 1
ATOM 1572 O O . GLU A 1 186 ? -14.612 11.908 27.222 1.00 95.19 186 GLU A O 1
ATOM 1577 N N . LEU A 1 187 ? -13.443 10.282 28.244 1.00 94.50 187 LEU A N 1
ATOM 1578 C CA . LEU A 1 187 ? -12.412 10.155 27.202 1.00 94.50 187 LEU A CA 1
ATOM 1579 C C . LEU A 1 187 ? -12.991 9.743 25.842 1.00 94.50 187 LEU A C 1
ATOM 1581 O O . LEU A 1 187 ? -12.536 10.223 24.807 1.00 94.50 187 LEU A O 1
ATOM 1585 N N . LEU A 1 188 ? -14.027 8.899 25.834 1.00 94.94 188 LEU A N 1
ATOM 1586 C CA . LEU A 1 188 ? -14.756 8.519 24.619 1.00 94.94 188 LEU A CA 1
ATOM 1587 C C . LEU A 1 188 ? -15.727 9.610 24.128 1.00 94.94 188 LEU A C 1
ATOM 1589 O O . LEU A 1 188 ? -16.397 9.430 23.113 1.00 94.94 188 LEU A O 1
ATOM 1593 N N . GLY A 1 189 ? -15.848 10.733 24.845 1.00 93.19 189 GLY A N 1
ATOM 1594 C CA . GLY A 1 189 ? -16.730 11.843 24.487 1.00 93.19 189 GLY A CA 1
ATOM 1595 C C . GLY A 1 189 ? -18.220 11.564 24.697 1.00 93.19 189 GLY A C 1
ATOM 1596 O O . GLY A 1 189 ? -19.054 12.368 24.281 1.00 93.19 189 GLY A O 1
ATOM 1597 N N . VAL A 1 190 ? -18.587 10.467 25.366 1.00 94.94 190 VAL A N 1
ATOM 1598 C CA . VAL A 1 190 ? -19.986 10.076 25.602 1.00 94.94 190 VAL A CA 1
ATOM 1599 C C . VAL A 1 190 ? -20.694 11.089 26.499 1.00 94.94 190 VAL A C 1
ATOM 1601 O O . VAL A 1 190 ? -21.822 11.489 26.209 1.00 94.94 190 VAL A O 1
ATOM 1604 N N . LEU A 1 191 ? -20.034 11.564 27.562 1.00 93.62 191 LEU A N 1
ATOM 1605 C CA . LEU A 1 191 ? -20.631 12.572 28.447 1.00 93.62 191 LEU A CA 1
ATOM 1606 C C . LEU A 1 191 ? -20.892 13.890 27.709 1.00 93.62 191 LEU A C 1
ATOM 1608 O O . LEU A 1 191 ? -21.944 14.506 27.894 1.00 93.62 191 LEU A O 1
ATOM 1612 N N . LYS A 1 192 ? -19.960 14.309 26.846 1.00 91.44 192 LYS A N 1
ATOM 1613 C CA . LYS A 1 192 ? -20.133 15.474 25.971 1.00 91.44 192 LYS A CA 1
ATOM 1614 C C . LYS A 1 192 ? -21.286 15.258 24.987 1.00 91.44 192 LYS A C 1
ATOM 1616 O O . LYS A 1 192 ? -22.191 16.087 24.930 1.00 91.44 192 LYS A O 1
ATOM 1621 N N . PHE A 1 193 ? -21.309 14.114 24.305 1.00 93.25 193 PHE A N 1
ATOM 1622 C CA . PHE A 1 193 ? -22.353 13.747 23.350 1.00 93.25 193 PHE A CA 1
ATOM 1623 C C . PHE A 1 193 ? -23.757 13.798 23.970 1.00 93.25 193 PHE A C 1
ATOM 1625 O O . PHE A 1 193 ? -24.667 14.369 23.374 1.00 93.25 193 PHE A O 1
ATOM 1632 N N . ILE A 1 194 ? -23.948 13.251 25.175 1.00 91.69 194 ILE A N 1
ATOM 1633 C CA . ILE A 1 194 ? -25.253 13.269 25.858 1.00 91.69 194 ILE A CA 1
ATOM 1634 C C . ILE A 1 194 ? -25.692 14.704 26.172 1.00 91.69 194 ILE A C 1
ATOM 1636 O O . ILE A 1 194 ? -26.860 15.048 25.975 1.00 91.69 194 ILE A O 1
ATOM 1640 N N . ARG A 1 195 ? -24.770 15.547 26.657 1.00 89.44 195 ARG A N 1
ATOM 1641 C CA . ARG A 1 195 ? -25.068 16.953 26.968 1.00 89.44 195 ARG A CA 1
ATOM 1642 C C . ARG A 1 195 ? -25.530 17.703 25.720 1.00 89.44 195 ARG A C 1
ATOM 1644 O O . ARG A 1 195 ? -26.553 18.384 25.773 1.00 89.44 195 ARG A O 1
ATOM 1651 N N . GLU A 1 196 ? -24.828 17.516 24.607 1.00 89.44 196 GLU A N 1
ATOM 1652 C CA . GLU A 1 196 ? -25.083 18.211 23.339 1.00 89.44 196 GLU A CA 1
ATOM 1653 C C . GLU A 1 196 ? -26.335 17.706 22.599 1.00 89.44 196 GLU A C 1
ATOM 1655 O O . GLU A 1 196 ? -27.019 18.497 21.956 1.00 89.44 196 GLU A O 1
ATOM 1660 N N . ASN A 1 197 ? -26.692 16.422 22.720 1.00 87.06 197 ASN A N 1
ATOM 1661 C CA . ASN A 1 197 ? -27.842 15.836 22.009 1.00 87.06 197 ASN A CA 1
ATOM 1662 C C . ASN A 1 197 ? -29.187 15.965 22.742 1.00 87.06 197 ASN A C 1
ATOM 1664 O O . ASN A 1 197 ? -30.213 15.458 22.281 1.00 87.06 197 ASN A O 1
ATOM 1668 N N . SER A 1 198 ? -29.217 16.644 23.886 1.00 85.06 198 SER A N 1
ATOM 1669 C CA . SER A 1 198 ? -30.454 16.887 24.626 1.00 85.06 198 SER A CA 1
ATOM 1670 C C . SER A 1 198 ? -31.149 18.166 24.132 1.00 85.06 198 SER A C 1
ATOM 1672 O O . SER A 1 198 ? -30.600 19.260 24.225 1.00 85.06 198 SER A O 1
ATOM 1674 N N . LYS A 1 199 ? -32.390 18.047 23.628 1.00 74.75 199 LYS A N 1
ATOM 1675 C CA . LYS A 1 199 ? -33.153 19.164 23.017 1.00 74.75 199 LYS A CA 1
ATOM 1676 C C . LYS A 1 199 ? -33.273 20.425 23.886 1.00 74.75 199 LYS A C 1
ATOM 1678 O O . LYS A 1 199 ? -33.435 21.510 23.342 1.00 74.75 199 LYS A O 1
ATOM 1683 N N . PHE A 1 200 ? -33.228 20.281 25.208 1.00 71.88 200 PHE A N 1
ATOM 1684 C CA . PHE A 1 200 ? -33.390 21.377 26.169 1.00 71.88 200 PHE A CA 1
ATOM 1685 C C . PHE A 1 200 ? -32.199 21.515 27.128 1.00 71.88 200 PHE A C 1
ATOM 1687 O O . PHE A 1 200 ? -32.309 22.191 28.148 1.00 71.88 200 PHE A O 1
ATOM 1694 N N . GLY A 1 201 ? -31.073 20.860 26.828 1.00 77.94 201 GLY A N 1
ATOM 1695 C CA . GLY A 1 201 ? -30.017 20.645 27.810 1.00 77.94 201 GLY A CA 1
ATOM 1696 C C . GLY A 1 201 ? -30.412 19.577 28.837 1.00 77.94 201 GLY A C 1
ATOM 1697 O O . GLY A 1 201 ? -31.572 19.442 29.234 1.00 77.94 201 GLY A O 1
ATOM 1698 N N . ILE A 1 202 ? -29.439 18.784 29.275 1.00 88.50 202 ILE A N 1
ATOM 1699 C CA . ILE A 1 202 ? -29.628 17.774 30.313 1.00 88.50 202 ILE A CA 1
ATOM 1700 C C . ILE A 1 202 ? -29.157 18.355 31.644 1.00 88.50 202 ILE A C 1
ATOM 1702 O O . ILE A 1 202 ? -28.048 18.879 31.750 1.00 88.50 202 ILE A O 1
ATOM 1706 N N . SER A 1 203 ? -29.996 18.275 32.678 1.00 90.00 203 SER A N 1
ATOM 1707 C CA . SER A 1 203 ? -29.569 18.665 34.024 1.00 90.00 203 SER A CA 1
ATOM 1708 C C . SER A 1 203 ? -28.494 17.701 34.544 1.00 90.00 203 SER A C 1
ATOM 1710 O O . SER A 1 203 ? -28.481 16.526 34.171 1.00 90.00 203 SER A O 1
ATOM 1712 N N . ASN A 1 204 ? -27.635 18.148 35.466 1.00 88.56 204 ASN A N 1
ATOM 1713 C CA . ASN A 1 204 ? -26.644 17.261 36.091 1.00 88.56 204 ASN A CA 1
ATOM 1714 C C . ASN A 1 204 ? -27.296 16.064 36.812 1.00 88.56 204 ASN A C 1
ATOM 1716 O O . ASN A 1 204 ? -26.736 14.972 36.791 1.00 88.56 204 ASN A O 1
ATOM 1720 N N . ASN A 1 205 ? -28.496 16.227 37.383 1.00 91.69 205 ASN A N 1
ATOM 1721 C CA . ASN A 1 205 ? -29.248 15.130 38.011 1.00 91.69 205 ASN A CA 1
ATOM 1722 C C . ASN A 1 205 ? -29.713 14.099 36.972 1.00 91.69 205 ASN A C 1
ATOM 1724 O O . ASN A 1 205 ? -29.575 12.891 37.168 1.00 91.69 205 ASN A O 1
ATOM 1728 N N . SER A 1 206 ? -30.252 14.575 35.847 1.00 93.00 206 SER A N 1
ATOM 1729 C CA . SER A 1 206 ? -30.714 13.720 34.750 1.00 93.00 206 SER A CA 1
ATOM 1730 C C . SER A 1 206 ? -29.543 13.005 34.072 1.00 93.00 206 SER A C 1
ATOM 1732 O O . SER A 1 206 ? -29.642 11.817 33.778 1.00 93.00 206 SER A O 1
ATOM 1734 N N . LEU A 1 207 ? -28.411 13.695 33.892 1.00 93.88 207 LEU A N 1
ATOM 1735 C CA . LEU A 1 207 ? -27.180 13.105 33.370 1.00 93.88 207 LEU A CA 1
ATOM 1736 C C . LEU A 1 207 ? -26.645 12.027 34.316 1.00 93.88 207 LEU A C 1
ATOM 1738 O O . LEU A 1 207 ? -26.321 10.935 33.864 1.00 93.88 207 LEU A O 1
ATOM 1742 N N . ALA A 1 208 ? -26.619 12.294 35.625 1.00 95.00 208 ALA A N 1
ATOM 1743 C CA . ALA A 1 208 ? -26.211 11.306 36.619 1.00 95.00 208 ALA A CA 1
ATOM 1744 C C . ALA A 1 208 ? -27.129 10.076 36.634 1.00 95.00 208 ALA A C 1
ATOM 1746 O O . ALA A 1 208 ? -26.642 8.956 36.751 1.00 95.00 208 ALA A O 1
ATOM 1747 N N . SER A 1 209 ? -28.439 10.271 36.461 1.00 95.81 209 SER A N 1
ATOM 1748 C CA . SER A 1 209 ? -29.414 9.174 36.376 1.00 95.81 209 SER A CA 1
ATOM 1749 C C . SER A 1 209 ? -29.189 8.304 35.134 1.00 95.81 209 SER A C 1
ATOM 1751 O O . SER A 1 209 ? -29.218 7.080 35.220 1.00 95.81 209 SER A O 1
ATOM 1753 N N . LEU A 1 210 ? -28.898 8.915 33.983 1.00 94.81 210 LEU A N 1
ATOM 1754 C CA . LEU A 1 210 ? -28.580 8.173 32.761 1.00 94.81 210 LEU A CA 1
ATOM 1755 C C . LEU A 1 210 ? -27.242 7.427 32.875 1.00 94.81 210 LEU A C 1
ATOM 1757 O O . LEU A 1 210 ? -27.158 6.247 32.545 1.00 94.81 210 LEU A O 1
ATOM 1761 N N . VAL A 1 211 ? -26.201 8.083 33.391 1.00 95.81 211 VAL A N 1
ATOM 1762 C CA . VAL A 1 211 ? -24.893 7.448 33.623 1.00 95.81 211 VAL A CA 1
ATOM 1763 C C . VAL A 1 211 ? -25.000 6.336 34.676 1.00 95.81 211 VAL A C 1
ATOM 1765 O O . VAL A 1 211 ? -24.305 5.328 34.571 1.00 95.81 211 VAL A O 1
ATOM 1768 N N . SER A 1 212 ? -25.903 6.458 35.653 1.00 96.50 212 SER A N 1
ATOM 1769 C CA . SER A 1 212 ? -26.225 5.393 36.615 1.00 96.50 212 SER A CA 1
ATOM 1770 C C . SER A 1 212 ? -26.741 4.140 35.915 1.00 96.50 212 SER A C 1
ATOM 1772 O O . SER A 1 212 ? -26.225 3.054 36.175 1.00 96.50 212 SER A O 1
ATOM 1774 N N . ALA A 1 213 ? -27.653 4.289 34.949 1.00 95.75 213 ALA A N 1
ATOM 1775 C CA . ALA A 1 213 ? -28.151 3.169 34.153 1.00 95.75 213 ALA A CA 1
ATOM 1776 C C . ALA A 1 213 ? -27.048 2.476 33.324 1.00 95.75 213 ALA A C 1
ATOM 1778 O O . ALA A 1 213 ? -27.106 1.267 33.125 1.00 95.75 213 ALA A O 1
ATOM 1779 N N . ILE A 1 214 ? -26.029 3.220 32.877 1.00 94.75 214 ILE A N 1
ATOM 1780 C CA . ILE A 1 214 ? -24.894 2.680 32.104 1.00 94.75 214 ILE A CA 1
ATOM 1781 C C . ILE A 1 214 ? -23.867 1.986 33.013 1.00 94.75 214 ILE A C 1
ATOM 1783 O O . ILE A 1 214 ? -23.314 0.947 32.666 1.00 94.75 214 ILE A O 1
ATOM 1787 N N . THR A 1 215 ? -23.568 2.575 34.172 1.00 94.69 215 THR A N 1
ATOM 1788 C CA . THR A 1 215 ? -22.413 2.178 34.998 1.00 94.69 215 THR A CA 1
ATOM 1789 C C . THR A 1 215 ? -22.768 1.282 36.183 1.00 94.69 215 THR A C 1
ATOM 1791 O O . THR A 1 215 ? -21.873 0.638 36.741 1.00 94.69 215 THR A O 1
ATOM 1794 N N . GLY A 1 216 ? -24.045 1.251 36.580 1.00 94.00 216 GLY A N 1
ATOM 1795 C CA . GLY A 1 216 ? -24.544 0.585 37.787 1.00 94.00 216 GLY A CA 1
ATOM 1796 C C . GLY A 1 216 ? -24.261 1.341 39.095 1.00 94.00 216 GLY A C 1
ATOM 1797 O O . GLY A 1 216 ? -24.564 0.833 40.173 1.00 94.00 216 GLY A O 1
ATOM 1798 N N . GLY A 1 217 ? -23.662 2.536 39.035 1.00 94.62 217 GLY A N 1
ATOM 1799 C CA . GLY A 1 217 ? -23.378 3.361 40.214 1.00 94.62 217 GLY A CA 1
ATOM 1800 C C . GLY A 1 217 ? -24.603 4.125 40.721 1.00 94.62 217 GLY A C 1
ATOM 1801 O O . GLY A 1 217 ? -25.545 4.371 39.972 1.00 94.62 217 GLY A O 1
ATOM 1802 N N . LYS A 1 218 ? -24.584 4.559 41.987 1.00 96.62 218 LYS A N 1
ATOM 1803 C CA . LYS A 1 218 ? -25.659 5.390 42.556 1.00 96.62 218 LYS A CA 1
ATOM 1804 C C . LYS A 1 218 ? -25.678 6.788 41.912 1.00 96.62 218 LYS A C 1
ATOM 1806 O O . LYS A 1 218 ? -24.602 7.393 41.809 1.00 96.62 218 LYS A O 1
ATOM 1811 N N . PRO A 1 219 ? -26.849 7.330 41.521 1.00 96.19 219 PRO A N 1
ATOM 1812 C CA . PRO A 1 219 ? -26.949 8.651 40.898 1.00 96.19 219 PRO A CA 1
ATOM 1813 C C . PRO A 1 219 ? -26.282 9.770 41.706 1.00 96.19 219 PRO A C 1
ATOM 1815 O O . PRO A 1 219 ? -25.572 10.587 41.129 1.00 96.19 219 PRO A O 1
ATOM 1818 N N . GLU A 1 220 ? -26.425 9.789 43.033 1.00 94.69 220 GLU A N 1
ATOM 1819 C CA . GLU A 1 220 ? -25.857 10.837 43.895 1.00 94.69 220 GLU A CA 1
ATOM 1820 C C . GLU A 1 220 ? -24.322 10.818 43.869 1.00 94.69 220 GLU A C 1
ATOM 1822 O O . GLU A 1 220 ? -23.662 11.858 43.810 1.00 94.69 220 GLU A O 1
ATOM 1827 N N . THR A 1 221 ? -23.735 9.617 43.862 1.00 95.25 221 THR A N 1
ATOM 1828 C CA . THR A 1 221 ? -22.283 9.435 43.761 1.00 95.25 221 THR A CA 1
ATOM 1829 C C . THR A 1 221 ? -21.777 9.887 42.394 1.00 95.25 221 THR A C 1
ATOM 1831 O O . THR A 1 221 ? -20.823 10.659 42.317 1.00 95.25 221 THR A O 1
ATOM 1834 N N . ILE A 1 222 ? -22.446 9.470 41.318 1.00 96.00 222 ILE A N 1
ATOM 1835 C CA . ILE A 1 222 ? -22.091 9.846 39.943 1.00 96.00 222 ILE A CA 1
ATOM 1836 C C . ILE A 1 222 ? -22.201 11.354 39.745 1.00 96.00 222 ILE A C 1
ATOM 1838 O O . ILE A 1 222 ? -21.310 11.960 39.154 1.00 96.00 222 ILE A O 1
ATOM 1842 N N . GLN A 1 223 ? -23.253 11.976 40.276 1.00 94.06 223 GLN A N 1
ATOM 1843 C CA . GLN A 1 223 ? -23.434 13.419 40.213 1.00 94.06 223 GLN A CA 1
ATOM 1844 C C . GLN A 1 223 ? -22.224 14.163 40.794 1.00 94.06 223 GLN A C 1
ATOM 1846 O O . GLN A 1 223 ? -21.749 15.131 40.198 1.00 94.06 223 GLN A O 1
ATOM 1851 N N . SER A 1 224 ? -21.697 13.687 41.927 1.00 93.94 224 SER A N 1
ATOM 1852 C CA . SER A 1 224 ? -20.517 14.274 42.570 1.00 93.94 224 SER A CA 1
ATOM 1853 C C . SER A 1 224 ? -19.242 14.175 41.717 1.00 93.94 224 SER A C 1
ATOM 1855 O O . SER A 1 224 ? -18.342 14.996 41.883 1.00 93.94 224 SER A O 1
ATOM 1857 N N . TYR A 1 225 ? -19.188 13.214 40.789 1.00 94.00 225 TYR A N 1
ATOM 1858 C CA . TYR A 1 225 ? -18.075 12.989 39.868 1.00 94.00 225 TYR A CA 1
ATOM 1859 C C . TYR A 1 225 ? -18.210 13.784 38.565 1.00 94.00 225 TYR A C 1
ATOM 1861 O O . TYR A 1 225 ? -17.244 14.396 38.122 1.00 94.00 225 TYR A O 1
ATOM 1869 N N . ILE A 1 226 ? -19.398 13.821 37.955 1.00 93.19 226 ILE A N 1
ATOM 1870 C CA . ILE A 1 226 ? -19.601 14.471 36.647 1.00 93.19 226 ILE A CA 1
ATOM 1871 C C . ILE A 1 226 ? -19.670 15.999 36.728 1.00 93.19 226 ILE A C 1
ATOM 1873 O O . ILE A 1 226 ? -19.344 16.674 35.753 1.00 93.19 226 ILE A O 1
ATOM 1877 N N . ASN A 1 227 ? -20.129 16.547 37.859 1.00 91.00 227 ASN A N 1
ATOM 1878 C CA . ASN A 1 227 ? -20.289 17.987 38.047 1.00 91.00 227 ASN A CA 1
ATOM 1879 C C . ASN A 1 227 ? -18.953 18.754 37.919 1.00 91.00 227 ASN A C 1
ATOM 1881 O O . ASN A 1 227 ? -18.919 19.739 37.184 1.00 91.00 227 ASN A O 1
ATOM 1885 N N . PRO A 1 228 ? -17.841 18.316 38.549 1.00 91.69 228 PRO A N 1
ATOM 1886 C CA . PRO A 1 228 ? -16.562 19.015 38.419 1.00 91.69 228 PRO A CA 1
ATOM 1887 C C . PRO A 1 228 ? -15.872 18.881 37.051 1.00 91.69 228 PRO A C 1
ATOM 1889 O O . PRO A 1 228 ? -15.116 19.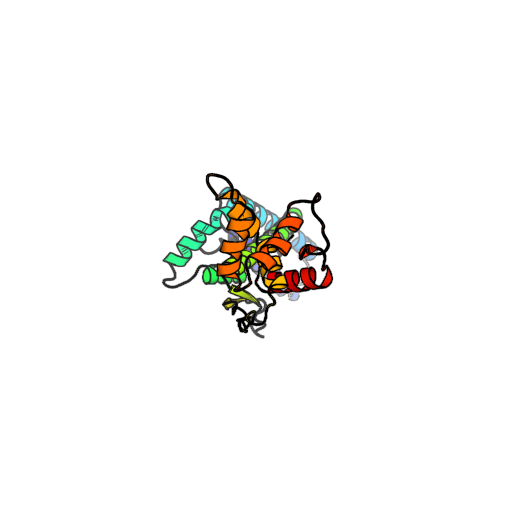782 36.705 1.00 91.69 228 PRO A O 1
ATOM 1892 N N . ILE A 1 229 ? -16.152 17.837 36.252 1.00 88.00 229 ILE A N 1
ATOM 1893 C CA . ILE A 1 229 ? -15.491 17.584 34.948 1.00 88.00 229 ILE A CA 1
ATOM 1894 C C . ILE A 1 229 ? -15.685 18.742 33.951 1.00 88.00 229 ILE A C 1
ATOM 1896 O O . ILE A 1 229 ? -14.791 19.041 33.169 1.00 88.00 229 ILE A O 1
ATOM 1900 N N . GLY A 1 230 ? -16.839 19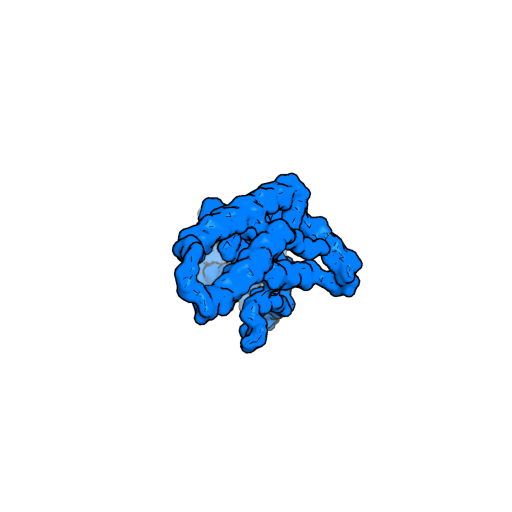.415 33.989 1.00 72.56 230 GLY A N 1
ATOM 1901 C CA . GLY A 1 230 ? -17.177 20.506 33.066 1.00 72.56 230 GLY A CA 1
ATOM 1902 C C . GLY A 1 230 ? -17.340 21.875 33.723 1.00 72.56 230 GLY A C 1
ATOM 1903 O O . GLY A 1 230 ? -17.801 22.804 33.065 1.00 72.56 230 GLY A O 1
ATOM 1904 N N . ASN A 1 231 ? -17.038 22.007 35.018 1.00 81.00 231 ASN A N 1
ATOM 1905 C CA . ASN A 1 231 ? -17.282 23.241 35.758 1.00 81.00 231 ASN A CA 1
ATOM 1906 C C . ASN A 1 231 ? -16.130 23.536 36.737 1.00 81.00 231 ASN A C 1
ATOM 1908 O O . ASN A 1 231 ? -16.077 22.943 37.816 1.00 81.00 231 ASN A O 1
ATOM 1912 N N . PRO A 1 232 ? -15.220 24.473 36.413 1.00 77.06 232 PRO A N 1
ATOM 1913 C CA . PRO A 1 232 ? -14.095 24.810 37.286 1.00 77.06 232 PRO A CA 1
ATOM 1914 C C . PRO A 1 232 ? -14.528 25.545 38.564 1.00 77.06 232 PRO A C 1
ATOM 1916 O O . PRO A 1 232 ? -13.763 25.610 39.522 1.00 77.06 232 PRO A O 1
ATOM 1919 N N . SER A 1 233 ? -15.751 26.083 38.610 1.00 78.88 233 SER A N 1
ATOM 1920 C CA . SER A 1 233 ? -16.272 26.841 39.752 1.00 78.88 233 SER A CA 1
ATOM 1921 C C . SER A 1 233 ? -16.828 25.962 40.879 1.00 78.88 233 SER A C 1
ATOM 1923 O O . SER A 1 233 ? -17.195 26.490 41.927 1.00 78.88 233 SER A O 1
ATOM 1925 N N . VAL A 1 234 ? -16.901 24.637 40.700 1.00 82.19 234 VAL A N 1
ATOM 1926 C CA . VAL A 1 234 ? -17.288 23.694 41.766 1.00 82.19 234 VAL A CA 1
ATOM 1927 C C . VAL A 1 234 ? -16.070 22.976 42.344 1.00 82.19 234 VAL A C 1
ATOM 1929 O O . VAL A 1 234 ? -15.034 22.846 41.693 1.00 82.19 234 VAL A O 1
ATOM 1932 N N . GLY A 1 235 ? -16.198 22.484 43.580 1.00 80.69 235 GLY A N 1
ATOM 1933 C CA . GLY A 1 235 ? -15.124 21.773 44.272 1.00 80.69 235 GLY A CA 1
ATOM 1934 C C . GLY A 1 235 ? -14.596 20.576 43.472 1.00 80.69 235 GLY A C 1
ATOM 1935 O O . GLY A 1 235 ? -15.327 19.631 43.190 1.00 80.69 235 GLY A O 1
ATOM 1936 N N . GLN A 1 236 ? -13.300 20.598 43.159 1.00 88.31 236 GLN A N 1
ATOM 1937 C CA . GLN A 1 236 ? -12.639 19.626 42.277 1.00 88.31 236 GLN A CA 1
ATOM 1938 C C . GLN A 1 236 ? -12.167 18.347 42.987 1.00 88.31 236 GLN A C 1
ATOM 1940 O O . GLN A 1 236 ? -11.625 17.448 42.349 1.00 88.31 236 GLN A O 1
ATOM 1945 N N . LYS A 1 237 ? -12.390 18.234 44.304 1.00 87.69 237 LYS A N 1
ATOM 1946 C CA . LYS A 1 237 ? -11.942 17.092 45.124 1.00 87.69 237 LYS A CA 1
ATOM 1947 C C . LYS A 1 237 ? -12.400 15.739 44.564 1.00 87.69 237 LYS A C 1
ATOM 1949 O O . LYS A 1 237 ? -11.678 14.757 44.678 1.00 87.69 237 LYS A O 1
ATOM 1954 N N . ASN A 1 238 ? -13.591 15.702 43.971 1.00 88.62 238 ASN A N 1
ATOM 1955 C CA . ASN A 1 238 ? -14.202 14.481 43.452 1.00 88.62 238 ASN A CA 1
ATOM 1956 C C . ASN A 1 238 ? -14.071 14.339 41.928 1.00 88.62 238 ASN A C 1
ATOM 1958 O O . ASN A 1 238 ? -14.693 13.444 41.369 1.00 88.62 238 ASN A O 1
ATOM 1962 N N . ASN A 1 239 ? -13.303 15.196 41.245 1.00 92.62 239 ASN A N 1
ATOM 1963 C CA . ASN A 1 239 ? -13.132 15.102 39.797 1.00 92.62 239 ASN A CA 1
ATOM 1964 C C . ASN A 1 239 ? -12.341 13.829 39.429 1.00 92.62 239 ASN A C 1
ATOM 1966 O O . ASN A 1 239 ? -11.167 13.730 39.798 1.00 92.62 239 ASN A O 1
ATOM 1970 N N . PRO A 1 240 ? -12.934 12.866 38.694 1.00 92.25 240 PRO A N 1
ATOM 1971 C CA . PRO A 1 240 ? -12.232 11.657 38.259 1.00 92.25 240 PRO A CA 1
ATOM 1972 C C . PRO A 1 240 ? -10.998 11.947 37.401 1.00 92.25 240 PRO A C 1
ATOM 1974 O O . PRO A 1 240 ? -10.033 11.191 37.459 1.00 92.25 240 PRO A O 1
ATOM 1977 N N . MET A 1 241 ? -11.005 13.059 36.661 1.00 92.38 241 MET A N 1
ATOM 1978 C CA . MET A 1 241 ? -9.921 13.448 35.758 1.00 92.38 241 MET A CA 1
ATOM 1979 C C . MET A 1 241 ? -8.674 13.963 36.490 1.00 92.38 241 MET A C 1
ATOM 1981 O O . MET A 1 241 ? -7.618 14.056 35.880 1.00 92.38 241 MET A O 1
ATOM 1985 N N . ASN A 1 242 ? -8.761 14.242 37.797 1.00 92.06 242 ASN A N 1
ATOM 1986 C CA . ASN A 1 242 ? -7.604 14.655 38.602 1.00 92.06 242 ASN A CA 1
ATOM 1987 C C . ASN A 1 242 ? -6.727 13.470 39.047 1.00 92.06 242 ASN A C 1
ATOM 1989 O O . ASN A 1 242 ? -5.693 13.673 39.678 1.00 92.06 242 ASN A O 1
ATOM 1993 N N . LYS A 1 243 ? -7.140 12.226 38.773 1.00 87.75 243 LYS A N 1
ATOM 1994 C CA . LYS A 1 243 ? -6.362 11.021 39.089 1.00 87.75 243 LYS A CA 1
ATOM 1995 C C . LYS A 1 243 ? -5.466 10.649 37.908 1.00 87.75 243 LYS A C 1
ATOM 1997 O O . LYS A 1 243 ? -5.772 9.692 37.203 1.00 87.75 243 LYS A O 1
ATOM 2002 N N . GLU A 1 244 ? -4.386 11.403 37.700 1.00 87.75 244 GLU A N 1
ATOM 2003 C CA . GLU A 1 244 ? -3.507 11.290 36.519 1.00 87.75 244 GLU A CA 1
ATOM 2004 C C . GLU A 1 244 ? -3.107 9.843 36.190 1.00 87.75 244 GLU A C 1
ATOM 2006 O O . GLU A 1 244 ? -3.362 9.384 35.080 1.00 87.75 244 GLU A O 1
ATOM 2011 N N . GLU A 1 245 ? -2.593 9.084 37.164 1.00 86.75 245 GLU A N 1
ATOM 2012 C CA . GLU A 1 245 ? -2.198 7.679 36.957 1.00 86.75 245 GLU A CA 1
ATOM 2013 C C . GLU A 1 245 ? -3.356 6.801 36.452 1.00 86.75 245 GLU A C 1
ATOM 2015 O O . GLU A 1 245 ? -3.189 5.995 35.537 1.00 86.75 245 GLU A O 1
ATOM 2020 N N . GLY A 1 246 ? -4.555 6.976 37.018 1.00 88.00 246 GLY A N 1
ATOM 2021 C CA . GLY A 1 246 ? -5.744 6.226 36.609 1.00 88.00 246 GLY A CA 1
ATOM 2022 C C . GLY A 1 246 ? -6.249 6.634 35.225 1.00 88.00 246 GLY A C 1
ATOM 2023 O O . GLY A 1 246 ? -6.709 5.787 34.461 1.00 88.00 246 GLY A O 1
ATOM 2024 N N . VAL A 1 247 ? -6.137 7.918 34.880 1.00 93.06 247 VAL A N 1
ATOM 2025 C CA . VAL A 1 247 ? -6.502 8.430 33.554 1.00 93.06 247 VAL A CA 1
ATOM 2026 C C . VAL A 1 247 ? -5.557 7.876 32.488 1.00 93.06 247 VAL A C 1
ATOM 2028 O O . VAL A 1 247 ? -6.032 7.380 31.469 1.00 93.06 247 VAL A O 1
ATOM 2031 N N . GLU A 1 248 ? -4.244 7.893 32.724 1.00 92.62 248 GLU A N 1
ATOM 2032 C CA . GLU A 1 248 ? -3.255 7.380 31.768 1.00 92.62 248 GLU A CA 1
ATOM 2033 C C . GLU A 1 248 ? -3.358 5.860 31.574 1.00 92.62 248 GLU A C 1
ATOM 2035 O O . GLU A 1 248 ? -3.310 5.376 30.442 1.00 92.62 248 GLU A O 1
ATOM 2040 N N . ALA A 1 249 ? -3.617 5.098 32.643 1.00 90.31 249 ALA A N 1
ATOM 2041 C CA . ALA A 1 249 ? -3.869 3.660 32.530 1.00 90.31 249 ALA A CA 1
ATOM 2042 C C . ALA A 1 249 ? -5.082 3.355 31.631 1.00 90.31 249 ALA A C 1
ATOM 2044 O O . ALA A 1 249 ? -5.042 2.447 30.798 1.00 90.31 249 ALA A O 1
ATOM 2045 N N . ILE A 1 250 ? -6.159 4.134 31.762 1.00 93.31 250 ILE A N 1
ATOM 2046 C CA . ILE A 1 250 ? -7.355 3.995 30.925 1.00 93.31 250 ILE A CA 1
ATOM 2047 C C . ILE A 1 250 ? -7.084 4.428 29.482 1.00 93.31 250 ILE A C 1
ATOM 2049 O O . ILE A 1 250 ? -7.534 3.752 28.557 1.00 93.31 250 ILE A O 1
ATOM 2053 N N . LYS A 1 251 ? -6.334 5.516 29.266 1.00 92.81 251 LYS A N 1
ATOM 2054 C CA . LYS A 1 251 ? -5.922 5.936 27.919 1.00 92.81 251 LYS A CA 1
ATOM 2055 C C . LYS A 1 251 ? -5.154 4.829 27.210 1.00 92.81 251 LYS A C 1
ATOM 2057 O O . LYS A 1 251 ? -5.489 4.525 26.071 1.00 92.81 251 LYS A O 1
ATOM 2062 N N . SER A 1 252 ? -4.199 4.187 27.886 1.00 88.94 252 SER A N 1
ATOM 2063 C CA . SER A 1 252 ? -3.462 3.051 27.321 1.00 88.94 252 SER A CA 1
ATOM 2064 C C . SER A 1 252 ? -4.407 1.920 26.914 1.00 88.94 252 SER A C 1
ATOM 2066 O O . SER A 1 252 ? -4.362 1.489 25.767 1.00 88.94 252 SER A O 1
ATOM 2068 N N . LYS A 1 253 ? -5.335 1.512 27.795 1.00 90.56 253 LYS A N 1
ATOM 2069 C CA . LYS A 1 253 ? -6.343 0.480 27.479 1.00 90.56 253 LYS A CA 1
ATOM 2070 C C . LYS A 1 253 ? -7.196 0.856 26.260 1.00 90.56 253 LYS A C 1
ATOM 2072 O O . LYS A 1 253 ? -7.480 0.011 25.419 1.00 90.56 253 LYS A O 1
ATOM 2077 N N . LEU A 1 254 ? -7.607 2.120 26.142 1.00 90.62 254 LEU A N 1
ATOM 2078 C CA . LEU A 1 254 ? -8.375 2.611 24.993 1.00 90.62 254 LEU A CA 1
ATOM 2079 C C . LEU A 1 254 ? -7.549 2.629 23.698 1.00 90.62 254 LEU A C 1
ATOM 2081 O O . LEU A 1 254 ? -8.068 2.264 22.645 1.00 90.62 254 LEU A O 1
ATOM 2085 N N . ILE A 1 255 ? -6.274 3.010 23.768 1.00 88.62 255 ILE A N 1
ATOM 2086 C CA . ILE A 1 255 ? -5.347 2.960 22.629 1.00 88.62 255 ILE A CA 1
ATOM 2087 C C . ILE A 1 255 ? -5.135 1.509 22.180 1.00 88.62 255 ILE A C 1
ATOM 2089 O O . ILE A 1 255 ? -5.175 1.232 20.982 1.00 88.62 255 ILE A O 1
ATOM 2093 N N . ASP A 1 256 ? -5.002 0.571 23.122 1.00 84.44 256 ASP A N 1
ATOM 2094 C CA . ASP A 1 256 ? -4.882 -0.865 22.835 1.00 84.44 256 ASP A CA 1
ATOM 2095 C C . ASP A 1 256 ? -6.132 -1.434 22.143 1.00 84.44 256 ASP A C 1
ATOM 2097 O O . ASP A 1 256 ? -6.017 -2.343 21.315 1.00 84.44 256 ASP A O 1
ATOM 2101 N N . LEU A 1 257 ? -7.306 -0.863 22.441 1.00 85.12 257 LEU A N 1
ATOM 2102 C CA . LEU A 1 257 ? -8.590 -1.131 21.778 1.00 85.12 257 LEU A CA 1
ATOM 2103 C C . LEU A 1 257 ? -8.760 -0.383 20.438 1.00 85.12 257 LEU A C 1
ATOM 2105 O O . LEU A 1 257 ? -9.790 -0.530 19.783 1.00 85.12 257 LEU A O 1
ATOM 2109 N N . GLY A 1 258 ? -7.777 0.417 20.014 1.00 84.44 258 GLY A N 1
ATOM 2110 C CA . GLY A 1 258 ? -7.776 1.120 18.728 1.00 84.44 258 GLY A CA 1
ATOM 2111 C C . GLY A 1 258 ? -8.426 2.508 18.735 1.00 84.44 258 GLY A C 1
ATOM 2112 O O . GLY A 1 258 ? -8.635 3.086 17.666 1.00 84.44 258 GLY A O 1
ATOM 2113 N N . PHE A 1 259 ? -8.741 3.076 19.902 1.00 87.00 259 PHE A N 1
ATOM 2114 C CA . PHE A 1 259 ? -9.257 4.442 19.990 1.00 87.00 259 PHE A CA 1
ATOM 2115 C C . PHE A 1 259 ? -8.133 5.481 19.886 1.00 87.00 259 PHE A C 1
ATOM 2117 O O . PHE A 1 259 ? -7.097 5.383 20.539 1.00 87.00 259 PHE A O 1
ATOM 2124 N N . SER A 1 260 ? -8.374 6.542 19.113 1.00 87.12 260 SER A N 1
ATOM 2125 C CA . SER A 1 260 ? -7.497 7.715 19.055 1.00 87.12 260 SER A CA 1
ATOM 2126 C C . SER A 1 260 ? -7.891 8.717 20.142 1.00 87.12 260 SER A C 1
ATOM 2128 O O . SER A 1 260 ? -8.710 9.606 19.899 1.00 87.12 260 SER A O 1
ATOM 2130 N N . ILE A 1 261 ? -7.302 8.587 21.329 1.00 81.69 261 ILE A N 1
ATOM 2131 C CA . ILE A 1 261 ? -7.498 9.526 22.441 1.00 81.69 261 ILE A CA 1
ATOM 2132 C C . ILE A 1 261 ? -6.421 10.619 22.373 1.00 81.69 261 ILE A C 1
ATOM 2134 O O . ILE A 1 261 ? -5.247 10.312 22.175 1.00 81.69 261 ILE A O 1
ATOM 2138 N N . LYS A 1 262 ? -6.830 11.889 22.476 1.00 60.56 262 LYS A N 1
ATOM 2139 C CA . LYS A 1 262 ? -5.923 13.049 22.517 1.00 60.56 262 LYS A CA 1
ATOM 2140 C C . LYS A 1 262 ? -5.569 13.433 23.947 1.00 60.56 262 LYS A C 1
ATOM 2142 O O . LYS A 1 262 ? -6.417 13.214 24.841 1.00 60.56 262 LYS A O 1
#

Secondary structure (DSSP, 8-state):
-PPBP-HHHHHHHHHHHHHHHHHHHHHTT--S----HHHHHHHHHHHHHHHHHHHHHHHHHTT--BTT--HHHHHHHHHHHHHHHHHHSTT--HHHHHHHHHHH--SHHHHTTS-HHHHHHHHHHHHHHHHHHHHHHHHTTEEEEEEEETTEEEEEEEEE-------------TT--HHHHHHHHHHTTHHHHHHHT-TT---HHHHHHHHHHHH---HHHHHHHHHHHT-TTS-GGG-GGG-HHHHHHHHHHHHHTT----

Foldseek 3Di:
DAADDLVQLVVLVVVVCCVLVVVVVVCVVDPDDDPDSVVVVVVSLVVSQVSLVVVLVVCQVVLGGHQLHALVSCVVCVVVQLVVVCVVPPPDDSLVVLQVVQQSNDLVPNQSRHPPVSNVRSVVRSVVSNVVSQVVCVVVQKHKDFDDDVVDPRHIDIDRNPPPPPVPPVPPCVPPDLLLLVLLCVQVCVLVVVQVPDPVGADLLRSLVVSCVVRVDDSVLSSLAPVCVPDVPDDCPNDSVVPPVSSVVSVVVVVVVVDDGD

pLDDT: mean 83.8, std 13.99, range [41.5, 96.62]

Radius of gyration: 34.16 Å; chains: 1; bounding box: 80×48×86 Å

Sequence (262 aa):
MIPEKFKDTLQHYKEYEYTVLGIENEVFLTEASNPNPLKRKSDWHSELSDFFEKEYEKYSNNKVFFVGCSIGLYRELYSKRLKIYLEENTGALEVDFIIRDFNTLNEDEIFEFAPEHLKEKIIVSYRRQKDLLKEKAISLGFEVFKVDEEISKNRYRYKKKESETKTESLLDLSDSSLTEKIIYLELLGVLKFIRENSKFGISNNSLASLVSAITGGKPETIQSYINPIGNPSVGQKNNPMNKEEGVEAIKSKLIDLGFSIK